Protein AF-A0AAW9BT80-F1 (afdb_monomer)

Sequence (186 aa):
YNCASRLDFIDSSDEVQAFMDIAATFGSYCMGEIHGDIGQPEILHHSLTYLAMREGDEVQSLNLPKPQVSASISPLFSLIRNAIGDLNHMNAHMGYQLDRQTRKLQESYRRDSRTGLQNRVALQERLSHIDCDEHLLTLKLLNFSHINEKYGYRVGDQLLKDLSMHFTNRLRKRLGMPAALQLYSI

Mean predicted aligned error: 17.13 Å

pLDDT: mean 74.7, std 16.19, range [45.06, 95.81]

Radius of gyration: 35.03 Å; Cα contacts (8 Å, |Δi|>4): 92; chains: 1; bounding box: 65×58×84 Å

Structure (mmCIF, N/CA/C/O backbone):
data_AF-A0AAW9BT80-F1
#
_entry.id   AF-A0AAW9BT80-F1
#
loop_
_atom_site.group_PDB
_atom_site.id
_atom_site.type_symbol
_atom_site.label_atom_id
_atom_site.label_alt_id
_atom_site.label_comp_id
_atom_site.label_asym_id
_atom_site.label_entity_id
_atom_site.label_seq_id
_atom_site.pdbx_PDB_ins_code
_atom_site.Cartn_x
_atom_site.Cartn_y
_atom_site.Cartn_z
_atom_site.occupancy
_atom_site.B_iso_or_equiv
_atom_site.auth_seq_id
_atom_site.auth_comp_id
_atom_site.auth_asym_id
_atom_site.auth_atom_id
_atom_site.pdbx_PDB_model_num
ATOM 1 N N . TYR A 1 1 ? -42.275 11.440 34.045 1.00 51.69 1 TYR A N 1
ATOM 2 C CA . TYR A 1 1 ? -41.016 11.548 33.282 1.00 51.69 1 TYR A CA 1
ATOM 3 C C . TYR A 1 1 ? -41.056 10.544 32.132 1.00 51.69 1 TYR A C 1
ATOM 5 O O . TYR A 1 1 ? -41.077 9.356 32.415 1.00 51.69 1 TYR A O 1
ATOM 13 N N . ASN A 1 2 ? -41.158 10.975 30.869 1.00 47.69 2 ASN A N 1
ATOM 14 C CA . ASN A 1 2 ? -41.262 10.072 29.709 1.00 47.69 2 ASN A CA 1
ATOM 15 C C . ASN A 1 2 ? -40.405 10.610 28.554 1.00 47.69 2 ASN A C 1
ATOM 17 O O . ASN A 1 2 ? -40.783 11.585 27.910 1.00 47.69 2 ASN A O 1
ATOM 21 N N . CYS A 1 3 ? -39.255 9.991 28.313 1.00 50.94 3 CYS A N 1
ATOM 22 C CA . CYS A 1 3 ? -38.550 10.108 27.045 1.00 50.94 3 CYS A CA 1
ATOM 23 C C . CYS A 1 3 ? -38.265 8.693 26.533 1.00 50.94 3 CYS A C 1
ATOM 25 O O . CYS A 1 3 ? -37.983 7.790 27.323 1.00 50.94 3 CYS A O 1
ATOM 27 N N . ALA A 1 4 ? -38.357 8.497 25.217 1.00 51.06 4 ALA A N 1
ATOM 28 C CA . ALA A 1 4 ? -38.198 7.186 24.587 1.00 51.06 4 ALA A CA 1
ATOM 29 C C . ALA A 1 4 ? -36.843 6.535 24.924 1.00 51.06 4 ALA A C 1
ATOM 31 O O . ALA A 1 4 ? -36.783 5.342 25.183 1.00 51.06 4 ALA A O 1
ATOM 32 N N . SER A 1 5 ? -35.782 7.337 25.048 1.00 50.56 5 SER A N 1
ATOM 33 C CA . SER A 1 5 ? -34.433 6.882 25.408 1.00 50.56 5 SER A CA 1
ATOM 34 C C . SER A 1 5 ? -34.322 6.287 26.815 1.00 50.56 5 SER A C 1
ATOM 36 O O . SER A 1 5 ? -33.380 5.554 27.089 1.00 50.56 5 SER A O 1
ATOM 38 N N . ARG A 1 6 ? -35.259 6.588 27.723 1.00 54.41 6 ARG A N 1
ATOM 39 C CA . ARG A 1 6 ? -35.268 6.014 29.076 1.00 54.41 6 ARG A CA 1
ATOM 40 C C . ARG A 1 6 ? -35.714 4.553 29.066 1.00 54.41 6 ARG A C 1
ATOM 42 O O . ARG A 1 6 ? -35.144 3.758 29.803 1.00 54.41 6 ARG A O 1
ATOM 49 N N . LEU A 1 7 ? -36.697 4.220 28.226 1.00 58.31 7 LEU A N 1
ATOM 50 C CA . LEU A 1 7 ? -37.290 2.880 28.145 1.00 58.31 7 LEU A CA 1
ATOM 51 C C . LEU A 1 7 ? -36.279 1.815 27.702 1.00 58.31 7 LEU A C 1
ATOM 53 O O . LEU A 1 7 ? -36.420 0.663 28.089 1.00 58.31 7 LEU A O 1
ATOM 57 N N . ASP A 1 8 ? -35.256 2.205 26.939 1.00 55.03 8 ASP A N 1
ATOM 58 C CA . ASP A 1 8 ? -34.251 1.273 26.417 1.00 55.03 8 ASP A CA 1
ATOM 59 C C . ASP A 1 8 ? -33.088 1.004 27.394 1.00 55.03 8 ASP A C 1
ATOM 61 O O . ASP A 1 8 ? -32.355 0.032 27.214 1.00 55.03 8 ASP A O 1
ATOM 65 N N . PHE A 1 9 ? -32.885 1.852 28.415 1.00 53.91 9 PHE A N 1
ATOM 66 C CA . PHE A 1 9 ? -31.666 1.827 29.244 1.00 53.91 9 PHE A CA 1
ATOM 67 C C . PHE A 1 9 ? -31.897 1.823 30.761 1.00 53.91 9 PHE A C 1
ATOM 69 O O . PHE A 1 9 ? -31.002 1.399 31.494 1.00 53.91 9 PHE A O 1
ATOM 76 N N . ILE A 1 10 ? -33.040 2.312 31.258 1.00 56.56 10 ILE A N 1
ATOM 77 C CA . ILE A 1 10 ? -33.307 2.445 32.697 1.00 56.56 10 ILE A CA 1
ATOM 78 C C . ILE A 1 10 ? -34.744 1.997 33.001 1.00 56.56 10 ILE A C 1
ATOM 80 O O . ILE A 1 10 ? -35.701 2.716 32.716 1.00 56.56 10 ILE A O 1
ATOM 84 N N . ASP A 1 11 ? -34.878 0.838 33.653 1.00 57.75 11 ASP A N 1
ATOM 85 C CA . ASP A 1 11 ? -36.171 0.209 33.971 1.00 57.75 11 ASP A CA 1
ATOM 86 C C . ASP A 1 11 ? -36.965 0.908 35.098 1.00 57.75 11 ASP A C 1
ATOM 88 O O . ASP A 1 11 ? -38.175 0.712 35.213 1.00 57.75 11 ASP A O 1
ATOM 92 N N . SER A 1 12 ? -36.327 1.733 35.940 1.00 60.41 12 SER A N 1
ATOM 93 C CA . SER A 1 12 ? -36.947 2.317 37.144 1.00 60.41 12 SER A CA 1
ATOM 94 C C . SER A 1 12 ? -36.739 3.831 37.283 1.00 60.41 12 SER A C 1
ATOM 96 O O . SER A 1 12 ? -35.950 4.452 36.570 1.00 60.41 12 SER A O 1
ATOM 98 N N . SER A 1 13 ? -37.480 4.474 38.195 1.00 60.78 13 SER A N 1
ATOM 99 C CA . SER A 1 13 ? -37.370 5.908 38.533 1.00 60.78 13 SER A CA 1
ATOM 100 C C . SER A 1 13 ? -36.563 6.204 39.798 1.00 60.78 13 SER A C 1
ATOM 102 O O . SER A 1 13 ? -36.688 7.289 40.363 1.00 60.78 13 SER A O 1
ATOM 104 N N . ASP A 1 14 ? -35.707 5.270 40.205 1.00 60.34 14 ASP A N 1
ATOM 105 C CA . ASP A 1 14 ? -34.999 5.304 41.493 1.00 60.34 14 ASP A CA 1
ATOM 106 C C . ASP A 1 14 ? -34.087 6.536 41.639 1.00 60.34 14 ASP A C 1
ATOM 108 O O . ASP A 1 14 ? -33.940 7.089 42.723 1.00 60.34 14 ASP A O 1
ATOM 112 N N . GLU A 1 15 ? -33.530 7.034 40.533 1.00 61.31 15 GLU A N 1
ATOM 113 C CA . GLU A 1 15 ? -32.670 8.225 40.500 1.00 61.31 15 GLU A CA 1
ATOM 114 C C . GLU A 1 15 ? -33.374 9.498 40.999 1.00 61.31 15 GLU A C 1
ATOM 116 O O . GLU A 1 15 ? -32.777 10.311 41.701 1.00 61.31 15 GLU A O 1
ATOM 121 N N . VAL A 1 16 ? -34.661 9.667 40.670 1.00 61.47 16 VAL A N 1
ATOM 122 C CA . VAL A 1 16 ? -35.449 10.844 41.075 1.00 61.47 16 VAL A CA 1
ATOM 123 C C . VAL A 1 16 ? -36.199 10.634 42.389 1.00 61.47 16 VAL A C 1
ATOM 125 O O . VAL A 1 16 ? -36.754 11.586 42.941 1.00 61.47 16 VAL A O 1
ATOM 128 N N . GLN A 1 17 ? -36.184 9.407 42.917 1.00 62.44 17 GLN A N 1
ATOM 129 C CA . GLN A 1 17 ? -36.877 9.032 44.147 1.00 62.44 17 GLN A CA 1
ATOM 130 C C . GLN A 1 17 ? -36.372 9.836 45.351 1.00 62.44 17 GLN A C 1
ATOM 132 O O . GLN A 1 17 ? -37.177 10.292 46.155 1.00 62.44 17 GLN A O 1
ATOM 137 N N . ALA A 1 18 ? -35.066 10.122 45.411 1.00 60.31 18 ALA A N 1
ATOM 138 C CA . ALA A 1 18 ? -34.474 10.963 46.455 1.00 60.31 18 ALA A CA 1
ATOM 139 C C . ALA A 1 18 ? -35.039 12.397 46.486 1.00 60.31 18 ALA A C 1
ATOM 141 O O . ALA A 1 18 ? -34.991 13.058 47.522 1.00 60.31 18 ALA A O 1
ATOM 142 N N . PHE A 1 19 ? -35.576 12.886 45.364 1.00 60.62 19 PHE A N 1
ATOM 143 C CA . PHE A 1 19 ? -36.148 14.227 45.264 1.00 60.62 19 PHE A CA 1
ATOM 144 C C . PHE A 1 19 ? -37.672 14.248 45.442 1.00 60.62 19 PHE A C 1
ATOM 146 O O . PHE A 1 19 ? -38.212 15.304 45.767 1.00 60.62 19 PHE A O 1
ATOM 153 N N . MET A 1 20 ? -38.363 13.109 45.270 1.00 64.00 20 MET A N 1
ATOM 154 C CA . MET A 1 20 ? -39.813 13.006 45.515 1.00 64.00 20 MET A CA 1
ATOM 155 C C . MET A 1 20 ? -40.177 13.342 46.966 1.00 64.00 20 MET A C 1
ATOM 157 O O . MET A 1 20 ? -41.222 13.939 47.209 1.00 64.00 20 MET A O 1
ATOM 161 N N . ASP A 1 21 ? -39.290 13.019 47.911 1.00 61.03 21 ASP A N 1
ATOM 162 C CA . ASP A 1 21 ? -39.474 13.321 49.335 1.00 61.03 21 ASP A CA 1
ATOM 163 C C . ASP A 1 21 ? -39.269 14.812 49.671 1.00 61.03 21 ASP A C 1
ATOM 165 O O . ASP A 1 21 ? -39.621 15.256 50.763 1.00 61.03 21 ASP A O 1
ATOM 169 N N . ILE A 1 22 ? -38.687 15.595 48.752 1.00 64.62 22 ILE A N 1
ATOM 170 C CA . ILE A 1 22 ? -38.353 17.013 48.961 1.00 64.62 22 ILE A CA 1
ATOM 171 C C . ILE A 1 22 ? -39.459 17.922 48.407 1.00 64.62 22 ILE A C 1
ATOM 173 O O . ILE A 1 22 ? -39.848 18.890 49.060 1.00 64.62 22 ILE A O 1
ATOM 177 N N . ALA A 1 23 ? -39.966 17.631 47.207 1.00 63.38 23 ALA A N 1
ATOM 178 C CA . ALA A 1 23 ? -41.045 18.381 46.564 1.00 63.38 23 ALA A CA 1
ATOM 179 C C . ALA A 1 23 ? -41.693 17.550 45.445 1.00 63.38 23 ALA A C 1
ATOM 181 O O . ALA A 1 23 ? -41.123 16.564 44.984 1.00 63.38 23 ALA A O 1
ATOM 182 N N . ALA A 1 24 ? -42.864 17.974 44.957 1.00 60.88 24 ALA A N 1
ATOM 183 C CA . ALA A 1 24 ? -43.455 17.390 43.755 1.00 60.88 24 ALA A CA 1
ATOM 184 C C . ALA A 1 24 ? -42.522 17.633 42.556 1.00 60.88 24 ALA A C 1
ATOM 186 O O . ALA A 1 24 ? -42.432 18.745 42.034 1.00 60.88 24 ALA A O 1
ATOM 187 N N . THR A 1 25 ? -41.787 16.598 42.156 1.00 59.47 25 THR A N 1
ATOM 188 C CA . THR A 1 25 ? -40.790 16.678 41.094 1.00 59.47 25 THR A CA 1
ATOM 189 C C . THR A 1 25 ? -41.423 16.379 39.741 1.00 59.47 25 THR A C 1
ATOM 191 O O . THR A 1 25 ? -42.021 15.326 39.510 1.00 59.47 25 THR A O 1
ATOM 194 N N . PHE A 1 26 ? -41.277 17.331 38.820 1.00 58.22 26 PHE A N 1
ATOM 195 C CA . PHE A 1 26 ? -41.630 17.180 37.413 1.00 58.22 26 PHE A CA 1
ATOM 196 C C . PHE A 1 26 ? -40.424 17.557 36.555 1.00 58.22 26 PHE A C 1
ATOM 198 O O . PHE A 1 26 ? -39.668 18.463 36.892 1.00 58.22 26 PHE A O 1
ATOM 205 N N . GLY A 1 27 ? -40.213 16.854 35.446 1.00 55.16 27 GLY A N 1
ATOM 206 C CA . GLY A 1 27 ? -39.113 17.153 34.536 1.00 55.16 27 GLY A CA 1
ATOM 207 C C . GLY A 1 27 ? -39.032 16.201 33.348 1.00 55.16 27 GLY A C 1
ATOM 208 O O . GLY A 1 27 ? -39.817 15.255 33.208 1.00 55.16 27 GLY A O 1
ATOM 209 N N . SER A 1 28 ? -38.066 16.472 32.479 1.00 50.69 28 SER A N 1
ATOM 210 C CA . SER A 1 28 ? -37.737 15.671 31.302 1.00 50.69 28 SER A CA 1
ATOM 211 C C . SER A 1 28 ? -36.300 15.175 31.407 1.00 50.69 28 SER A C 1
ATOM 213 O O . SER A 1 28 ? -35.410 15.946 31.749 1.00 50.69 28 SER A O 1
ATOM 215 N N . TYR A 1 29 ? -36.070 13.897 31.102 1.00 54.59 29 TYR A N 1
ATOM 216 C CA . TYR A 1 29 ? -34.720 13.360 30.956 1.00 54.59 29 TYR A CA 1
ATOM 217 C C . TYR A 1 29 ? -34.249 13.604 29.523 1.00 54.59 29 TYR A C 1
ATOM 219 O O . TYR A 1 29 ? -34.877 13.116 28.579 1.00 54.59 29 TYR A O 1
ATOM 227 N N . CYS A 1 30 ? -33.161 14.351 29.372 1.00 50.06 30 CYS A N 1
ATOM 228 C CA . CYS A 1 30 ? -32.497 14.575 28.094 1.00 50.06 30 CYS A CA 1
ATOM 229 C C . CYS A 1 30 ? -31.187 13.783 28.106 1.00 50.06 30 CYS A C 1
ATOM 231 O O . CYS A 1 30 ? -30.339 14.005 28.965 1.00 50.06 30 CYS A O 1
ATOM 233 N N . MET A 1 31 ? -31.051 12.825 27.191 1.00 48.44 31 MET A N 1
ATOM 234 C CA . MET A 1 31 ? -29.860 11.985 27.097 1.00 48.44 31 MET A CA 1
ATOM 235 C C . MET A 1 31 ? -28.701 12.777 26.476 1.00 48.44 31 MET A C 1
ATOM 237 O O . MET A 1 31 ? -28.764 13.120 25.297 1.00 48.44 31 MET A O 1
ATOM 241 N N . GLY A 1 32 ? -27.644 12.991 27.264 1.00 52.66 32 GLY A N 1
ATOM 242 C CA . GLY A 1 32 ? -26.328 13.455 26.815 1.00 52.66 32 GLY A CA 1
ATOM 243 C C . GLY A 1 32 ? -26.109 14.970 26.846 1.00 52.66 32 GLY A C 1
ATOM 244 O O . GLY A 1 32 ? -26.995 15.759 26.523 1.00 52.66 32 GLY A O 1
ATOM 245 N N . GLU A 1 33 ? -24.884 15.372 27.186 1.00 49.97 33 GLU A N 1
ATOM 246 C CA . GLU A 1 33 ? -24.349 16.677 26.793 1.00 49.97 33 GLU A CA 1
ATOM 247 C C . GLU A 1 33 ? -23.814 16.561 25.361 1.00 49.97 33 GLU A C 1
ATOM 249 O O . GLU A 1 33 ? -22.964 15.718 25.068 1.00 49.97 33 GLU A O 1
ATOM 254 N N . ILE A 1 34 ? -24.329 17.397 24.455 1.00 54.78 34 ILE A N 1
ATOM 255 C CA . ILE A 1 34 ? -23.787 17.532 23.101 1.00 54.78 34 ILE A CA 1
ATOM 256 C C . ILE A 1 34 ? -22.650 18.546 23.180 1.00 54.78 34 ILE A C 1
ATOM 258 O O . ILE A 1 34 ? -22.893 19.749 23.312 1.00 54.78 34 ILE A O 1
ATOM 262 N N . HIS A 1 35 ? -21.410 18.071 23.097 1.00 49.25 35 HIS A N 1
ATOM 263 C CA . HIS A 1 35 ? -20.258 18.945 22.935 1.00 49.25 35 HIS A CA 1
ATOM 264 C C . HIS A 1 35 ? -20.083 19.256 21.450 1.00 49.25 35 HIS A C 1
ATOM 266 O O . HIS A 1 35 ? -19.740 18.387 20.647 1.00 49.25 35 HIS A O 1
ATOM 272 N N . GLY A 1 36 ? -20.381 20.496 21.068 1.00 45.12 36 GLY A N 1
ATOM 273 C CA . GLY A 1 36 ? -20.126 20.981 19.719 1.00 45.12 36 GLY A CA 1
ATOM 274 C C . GLY A 1 36 ? -18.705 21.514 19.604 1.00 45.12 36 GLY A C 1
ATOM 275 O O . GLY A 1 36 ? -18.487 22.683 19.913 1.00 45.12 36 GLY A O 1
ATOM 276 N N . ASP A 1 37 ? -17.770 20.693 19.127 1.00 45.06 37 ASP A N 1
ATOM 277 C CA . ASP A 1 37 ? -16.533 21.197 18.522 1.00 45.06 37 ASP A CA 1
ATOM 278 C C . ASP A 1 37 ? -16.691 21.257 16.990 1.00 45.06 37 ASP A C 1
ATOM 280 O O . ASP A 1 37 ? -17.547 20.585 16.398 1.00 45.06 37 ASP A O 1
ATOM 284 N N . ILE A 1 38 ? -15.907 22.112 16.334 1.00 50.72 38 ILE A N 1
ATOM 285 C CA . ILE A 1 38 ? -15.991 22.407 14.898 1.00 50.72 38 ILE A CA 1
ATOM 286 C C . ILE A 1 38 ? -15.616 21.150 14.091 1.00 50.72 38 ILE A C 1
ATOM 288 O O . ILE A 1 38 ? -14.470 20.962 13.691 1.00 50.72 38 ILE A O 1
ATOM 292 N N . GLY A 1 39 ? -16.599 20.288 13.814 1.00 59.81 39 GLY A N 1
ATOM 293 C CA . GLY A 1 39 ? -16.485 19.196 12.839 1.00 59.81 39 GLY A CA 1
ATOM 294 C C . GLY A 1 39 ? -17.261 17.918 13.163 1.00 59.81 39 GLY A C 1
ATOM 295 O O . GLY A 1 39 ? -17.632 17.203 12.228 1.00 59.81 39 GLY A O 1
ATOM 296 N N . GLN A 1 40 ? -17.548 17.634 14.437 1.00 49.88 40 GLN A N 1
ATOM 297 C CA . GLN A 1 40 ? -18.360 16.488 14.877 1.00 49.88 40 GLN A CA 1
ATOM 298 C C . GLN A 1 40 ? -18.967 16.795 16.260 1.00 49.88 40 GLN A C 1
ATOM 300 O O . GLN A 1 40 ? -18.210 17.091 17.181 1.00 49.88 40 GLN A O 1
ATOM 305 N N . PRO A 1 41 ? -20.296 16.721 16.449 1.00 48.78 41 PRO A N 1
ATOM 306 C CA . PRO A 1 41 ? -20.867 16.726 17.790 1.00 48.78 41 PRO A CA 1
ATOM 307 C C . PRO A 1 41 ? -20.514 15.412 18.501 1.00 48.78 41 PRO A C 1
ATOM 309 O O . PRO A 1 41 ? -20.882 14.337 18.023 1.00 48.78 41 PRO A O 1
ATOM 312 N N . GLU A 1 42 ? -19.822 15.494 19.636 1.00 51.81 42 GLU A N 1
ATOM 313 C CA . GLU A 1 42 ? -19.560 14.339 20.501 1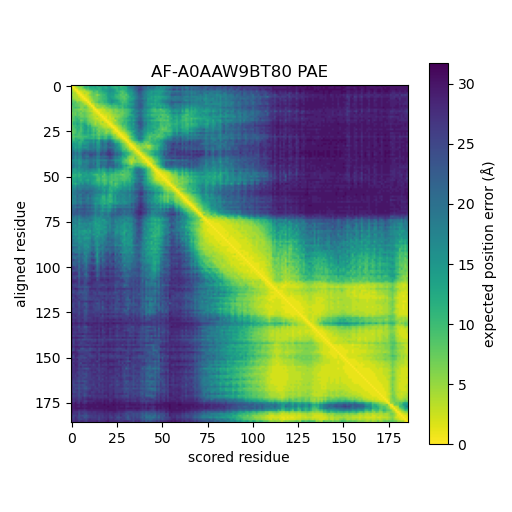.00 51.81 42 GLU A CA 1
ATOM 314 C C . GLU A 1 42 ? -20.575 14.287 21.645 1.00 51.81 42 GLU A C 1
ATOM 316 O O . GLU A 1 42 ? -20.918 15.305 22.254 1.00 51.81 42 GLU A O 1
ATOM 321 N N . ILE A 1 43 ? -21.069 13.081 21.932 1.00 53.59 43 ILE A N 1
ATOM 322 C CA . ILE A 1 43 ? -21.941 12.829 23.078 1.00 53.59 43 ILE A CA 1
ATOM 323 C C . ILE A 1 43 ? -21.046 12.570 24.289 1.00 53.59 43 ILE A C 1
ATOM 325 O O . ILE A 1 43 ? -20.384 11.534 24.377 1.00 53.59 43 ILE A O 1
ATOM 329 N N . LEU A 1 44 ? -21.039 13.499 25.244 1.00 52.66 44 LEU A N 1
ATOM 330 C CA . LEU A 1 44 ? -20.341 13.319 26.513 1.00 52.66 44 LEU A CA 1
ATOM 331 C C . LEU A 1 44 ? -21.268 12.579 27.485 1.00 52.66 44 LEU A C 1
ATOM 333 O O . LEU A 1 44 ? -22.228 13.128 28.018 1.00 52.66 44 LEU A O 1
ATOM 337 N N . HIS A 1 45 ? -20.985 11.294 27.705 1.00 52.62 45 HIS A N 1
ATOM 338 C CA . HIS A 1 45 ? -21.816 10.392 28.514 1.00 52.62 45 HIS A CA 1
ATOM 339 C C . HIS A 1 45 ? -21.600 10.505 30.039 1.00 52.62 45 HIS A C 1
ATOM 341 O O . HIS A 1 45 ? -22.047 9.630 30.776 1.00 52.62 45 HIS A O 1
ATOM 347 N N . HIS A 1 46 ? -20.845 11.498 30.522 1.00 49.28 46 HIS A N 1
ATOM 348 C CA . HIS A 1 46 ? -20.262 11.457 31.876 1.00 49.28 46 HIS A CA 1
ATOM 349 C C . HIS A 1 46 ? -20.741 12.559 32.832 1.00 49.28 46 HIS A C 1
ATOM 351 O O . HIS A 1 46 ? -20.357 12.543 34.001 1.00 49.28 46 HIS A O 1
ATOM 357 N N . SER A 1 47 ? -21.586 13.489 32.389 1.00 46.78 47 SER A N 1
ATOM 358 C CA . SER A 1 47 ? -22.133 14.547 33.241 1.00 46.78 47 SER A CA 1
ATOM 359 C C . SER A 1 47 ? -23.639 14.368 33.410 1.00 46.78 47 SER A C 1
ATOM 361 O O . SER A 1 47 ? -24.430 14.390 32.470 1.00 46.78 47 SER A O 1
ATOM 363 N N . LEU A 1 48 ? -24.038 14.168 34.660 1.00 53.41 48 LEU A N 1
ATOM 364 C CA . LEU A 1 48 ? -25.422 14.274 35.080 1.00 53.41 48 LEU A CA 1
ATOM 365 C C . LEU A 1 48 ? -25.591 15.651 35.716 1.00 53.41 48 LEU A C 1
ATOM 367 O O . LEU A 1 48 ? -25.226 15.865 36.873 1.00 53.41 48 LEU A O 1
ATOM 371 N N . THR A 1 49 ? -26.088 16.600 34.930 1.00 50.31 49 THR A N 1
ATOM 372 C CA . THR A 1 49 ? -26.258 17.987 35.367 1.00 50.31 49 THR A CA 1
ATOM 373 C C . THR A 1 49 ? -27.682 18.187 35.881 1.00 50.31 49 THR A C 1
ATOM 375 O O . THR A 1 49 ? -28.641 18.187 35.112 1.00 50.31 49 THR A O 1
ATOM 378 N N . TYR A 1 50 ? -27.829 18.360 37.196 1.00 56.38 50 TYR A N 1
ATOM 379 C CA . TYR A 1 50 ? -29.110 18.681 37.826 1.00 56.38 50 TYR A CA 1
ATOM 380 C C . TYR A 1 50 ? -29.293 20.195 37.942 1.00 56.38 50 TYR A C 1
ATOM 382 O O . TYR A 1 50 ? -28.452 20.884 38.518 1.00 56.38 50 TYR A O 1
ATOM 390 N N . LEU A 1 51 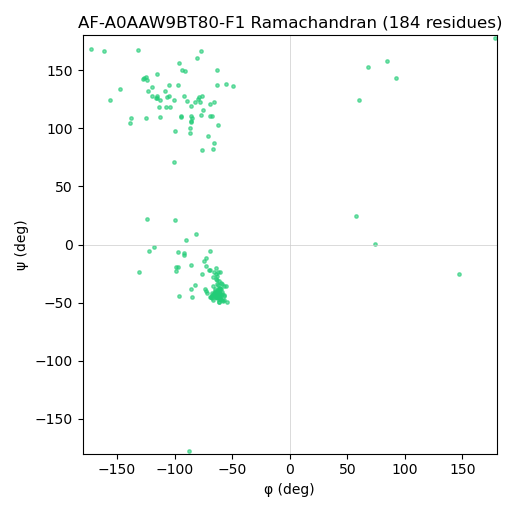? -30.427 20.705 37.459 1.00 51.22 51 LEU A N 1
ATOM 391 C CA . LEU A 1 51 ? -30.864 22.080 37.688 1.00 51.22 51 LEU A CA 1
ATOM 392 C C . LEU A 1 51 ? -32.121 22.058 38.565 1.00 51.22 51 LEU A C 1
ATOM 394 O O . LEU A 1 51 ? -33.185 21.635 38.118 1.00 51.22 51 LEU A O 1
ATOM 398 N N . ALA A 1 52 ? -31.995 22.504 39.816 1.00 62.12 52 ALA A N 1
ATOM 399 C CA . ALA A 1 52 ? -33.117 22.646 40.739 1.00 62.12 52 ALA A CA 1
ATOM 400 C C . ALA A 1 52 ? -33.496 24.126 40.854 1.00 62.12 52 ALA A C 1
ATOM 402 O O . ALA A 1 52 ? -32.689 24.949 41.282 1.00 62.12 52 ALA A O 1
ATOM 403 N N . MET A 1 53 ? -34.725 24.460 40.470 1.00 58.84 53 MET A N 1
ATOM 404 C CA . MET A 1 53 ? -35.268 25.815 40.560 1.00 58.84 53 MET A CA 1
ATOM 405 C C . MET A 1 53 ? -36.555 25.785 41.376 1.00 58.84 53 MET A C 1
ATOM 407 O O . MET A 1 53 ? -37.343 24.846 41.270 1.00 58.84 53 MET A O 1
ATOM 411 N N . ARG A 1 54 ? -36.760 26.812 42.202 1.00 66.69 54 ARG A N 1
ATOM 412 C CA . ARG A 1 54 ? -37.969 26.984 43.008 1.00 66.69 54 ARG A CA 1
ATOM 413 C C . ARG A 1 54 ? -38.646 28.290 42.623 1.00 66.69 54 ARG A C 1
ATOM 415 O O . ARG A 1 54 ? -38.021 29.341 42.670 1.00 66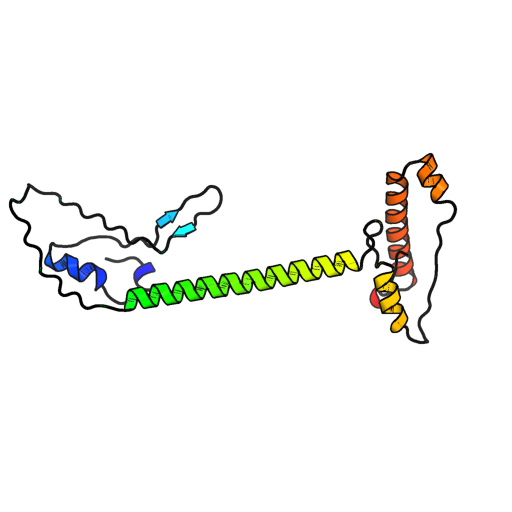.69 54 ARG A O 1
ATOM 422 N N . GLU A 1 55 ? -39.932 28.215 42.315 1.00 65.38 55 GLU A N 1
ATOM 423 C CA . GLU A 1 55 ? -40.779 29.375 42.027 1.00 65.38 55 GLU A CA 1
ATOM 424 C C . GLU A 1 55 ? -41.623 29.727 43.269 1.00 65.38 55 GLU A C 1
ATOM 426 O O . GLU A 1 55 ? -42.820 29.457 43.317 1.00 65.38 55 GLU A O 1
ATOM 431 N N . GLY A 1 56 ? -41.001 30.263 44.328 1.00 70.88 56 GLY A N 1
ATOM 432 C CA . GLY A 1 56 ? -41.718 30.673 45.547 1.00 70.88 56 GLY A CA 1
ATOM 433 C C . GLY A 1 56 ? -40.860 31.433 46.567 1.00 70.88 56 GLY A C 1
ATOM 434 O O . GLY A 1 56 ? -39.637 31.452 46.451 1.00 70.88 56 GLY A O 1
ATOM 435 N N . ASP A 1 57 ? -41.506 32.030 47.575 1.00 74.94 57 ASP A N 1
ATOM 436 C CA . ASP A 1 57 ? -40.879 32.924 48.569 1.00 74.94 57 ASP A CA 1
ATOM 437 C C . ASP A 1 57 ? -39.811 32.238 49.438 1.00 74.94 57 ASP A C 1
ATOM 439 O O . ASP A 1 57 ? -39.902 31.041 49.718 1.00 74.94 57 ASP A O 1
ATOM 443 N N . GLU A 1 58 ? -38.804 32.982 49.906 1.00 71.44 58 GLU A N 1
ATOM 444 C CA . GLU A 1 58 ? -37.730 32.479 50.779 1.00 71.44 58 GLU A CA 1
ATOM 445 C C . GLU A 1 58 ? -38.258 31.678 51.984 1.00 71.44 58 GLU A C 1
ATOM 447 O O . GLU A 1 58 ? -39.211 32.069 52.655 1.00 71.44 58 GLU A O 1
ATOM 452 N N . VAL A 1 59 ? -37.622 30.539 52.277 1.00 70.06 59 VAL A N 1
ATOM 453 C CA . VAL A 1 59 ? -37.954 29.701 53.441 1.00 70.06 59 VAL A CA 1
ATOM 454 C C . VAL A 1 59 ? -36.830 29.829 54.463 1.00 70.06 59 VAL A C 1
ATOM 456 O O . VAL A 1 59 ? -35.661 29.698 54.116 1.00 70.06 59 VAL A O 1
ATOM 459 N N . GLN A 1 60 ? -37.186 30.062 55.730 1.00 64.56 60 GLN A N 1
ATOM 460 C CA . GLN A 1 60 ? -36.226 30.309 56.816 1.00 64.56 60 GLN A CA 1
ATOM 461 C C . GLN A 1 60 ? -35.392 29.083 57.223 1.00 64.56 60 GLN A C 1
ATOM 463 O O . GLN A 1 60 ? -34.327 29.249 57.814 1.00 64.56 60 GLN A O 1
ATOM 468 N N . SER A 1 61 ? -35.842 27.857 56.937 1.00 63.41 61 SER A N 1
ATOM 469 C CA . SER A 1 61 ? -35.082 26.641 57.241 1.00 63.41 61 SER A CA 1
ATOM 470 C C . SER A 1 61 ? -35.320 25.526 56.224 1.00 63.41 61 SER A C 1
ATOM 472 O O . SER A 1 61 ? -36.448 25.221 55.839 1.00 63.41 61 SER A O 1
ATOM 474 N N . LEU A 1 62 ? -34.223 24.902 55.788 1.00 62.94 62 LEU A N 1
ATOM 475 C CA . LEU A 1 62 ? -34.240 23.758 54.884 1.00 62.94 62 LEU A CA 1
ATOM 476 C C . LEU A 1 62 ? -34.190 22.468 55.716 1.00 62.94 62 LEU A C 1
ATOM 478 O O . LEU A 1 62 ? -33.164 22.157 56.320 1.00 62.94 62 LEU A O 1
ATOM 482 N N . ASN A 1 63 ? -35.284 21.707 55.754 1.00 63.25 63 ASN A N 1
ATOM 483 C CA . ASN A 1 63 ? -35.284 20.377 56.363 1.00 63.25 63 ASN A CA 1
ATOM 484 C C . ASN A 1 63 ? -34.834 19.351 55.320 1.00 63.25 63 ASN A C 1
ATOM 486 O O . ASN A 1 63 ? -35.610 18.948 54.460 1.00 63.25 63 ASN A O 1
ATOM 490 N N . LEU A 1 64 ? -33.567 18.947 55.389 1.00 60.03 64 LEU A N 1
ATOM 491 C CA . LEU A 1 64 ? -33.017 17.896 54.536 1.00 60.03 64 LEU A CA 1
ATOM 492 C C . LEU A 1 64 ? -33.415 16.518 55.092 1.00 60.03 64 LEU A C 1
ATOM 494 O O . LEU A 1 64 ? -33.104 16.229 56.254 1.00 60.03 64 LEU A O 1
ATOM 498 N N . PRO A 1 65 ? -34.053 15.644 54.291 1.00 61.44 65 PRO A N 1
ATOM 499 C CA . PRO A 1 65 ? -34.185 14.237 54.641 1.00 61.44 65 PRO A CA 1
ATOM 500 C C . PRO A 1 65 ? -32.794 13.645 54.895 1.00 61.44 65 PRO A C 1
ATOM 502 O O . PRO A 1 65 ? -31.842 13.935 54.167 1.00 61.44 65 PRO A O 1
ATOM 505 N N . LYS A 1 66 ? -32.646 12.810 55.930 1.00 58.47 66 LYS A N 1
ATOM 506 C CA . LYS A 1 66 ? -31.391 12.074 56.129 1.00 58.47 66 LYS A CA 1
ATOM 507 C C . LYS A 1 66 ? -31.231 11.100 54.960 1.00 58.47 66 LYS A C 1
ATOM 509 O O . LYS A 1 66 ? -32.124 10.273 54.771 1.00 58.47 66 LYS A O 1
ATOM 514 N N . PRO A 1 67 ? -30.130 11.161 54.197 1.00 54.31 67 PRO A N 1
ATOM 515 C CA . PRO A 1 67 ? -29.991 10.342 53.009 1.00 54.31 67 PRO A CA 1
ATOM 516 C C . PRO A 1 67 ? -29.875 8.875 53.428 1.00 54.31 67 PRO A C 1
ATOM 518 O O . PRO A 1 67 ? -28.877 8.458 54.017 1.00 54.31 67 PRO A O 1
ATOM 521 N N . GLN A 1 68 ? -30.899 8.076 53.129 1.00 54.09 68 GLN A N 1
ATOM 522 C CA . GLN A 1 68 ? -30.762 6.624 53.082 1.00 54.09 68 GLN A CA 1
ATOM 523 C C . GLN A 1 68 ? -30.037 6.288 51.781 1.00 54.09 68 GLN A C 1
ATOM 525 O O . GLN A 1 68 ? -30.645 5.975 50.762 1.00 54.09 68 GLN A O 1
ATOM 530 N N . VAL A 1 69 ? -28.710 6.418 51.796 1.00 52.94 69 VAL A N 1
ATOM 531 C CA . VAL A 1 69 ? -27.884 6.005 50.663 1.00 52.94 69 VAL A CA 1
ATOM 532 C C . VAL A 1 69 ? -27.902 4.481 50.624 1.00 52.94 69 VAL A C 1
ATOM 534 O O . VAL A 1 69 ? -27.108 3.821 51.293 1.00 52.94 69 VAL A O 1
ATOM 537 N N . SER A 1 70 ? -28.816 3.899 49.848 1.00 54.78 70 SER A N 1
ATOM 538 C CA . SER A 1 70 ? -28.578 2.551 49.346 1.00 54.78 70 SER A CA 1
ATOM 539 C C . SER A 1 70 ? -27.436 2.687 48.342 1.00 54.78 70 SER A C 1
ATOM 541 O O . SER A 1 70 ? -27.558 3.377 47.331 1.00 54.78 70 SER A O 1
ATOM 543 N N . ALA A 1 71 ? -26.262 2.158 48.683 1.00 55.22 71 ALA A N 1
ATOM 544 C CA . ALA A 1 71 ? -25.104 2.178 47.802 1.00 55.22 71 ALA A CA 1
ATOM 545 C C . ALA A 1 71 ? -25.403 1.284 46.590 1.00 55.22 71 ALA A C 1
ATOM 547 O O . ALA A 1 71 ? -25.060 0.101 46.572 1.00 55.22 71 ALA A O 1
ATOM 548 N N . SER A 1 72 ? -26.111 1.816 45.595 1.00 59.66 72 SER A N 1
ATOM 549 C CA . SER A 1 72 ? -26.388 1.081 44.374 1.00 59.66 72 SER A CA 1
ATOM 550 C C . SER A 1 72 ? -25.113 1.101 43.532 1.00 59.66 72 SER A C 1
ATOM 552 O O . SER A 1 72 ? -24.638 2.117 43.045 1.00 59.66 72 SER A O 1
ATOM 554 N N . ILE A 1 73 ? -24.504 -0.068 43.407 1.00 60.72 73 ILE A N 1
ATOM 555 C CA . ILE A 1 73 ? -23.291 -0.329 42.617 1.00 60.72 73 ILE A CA 1
ATOM 556 C C . ILE A 1 73 ? -23.548 -0.221 41.096 1.00 60.72 73 ILE A C 1
ATOM 558 O O . ILE A 1 73 ? -22.619 -0.280 40.294 1.00 60.72 73 ILE A O 1
ATOM 562 N N . SER A 1 74 ? -24.807 -0.036 40.688 1.00 65.56 74 SER A N 1
ATOM 563 C CA . SER A 1 74 ? -25.275 -0.027 39.294 1.00 65.56 74 SER A CA 1
ATOM 564 C C . SER A 1 74 ? -24.647 1.065 38.401 1.00 65.56 74 SER A C 1
ATOM 566 O O . SER A 1 74 ? -24.219 0.742 37.286 1.00 65.56 74 SER A O 1
ATOM 568 N N . PRO A 1 75 ? -24.482 2.327 38.855 1.00 65.88 75 PRO A N 1
ATOM 569 C CA . PRO A 1 75 ? -23.824 3.362 38.055 1.00 65.88 75 PRO A CA 1
ATOM 570 C C . PRO A 1 75 ? -22.349 3.041 37.791 1.00 65.88 75 PRO A C 1
ATOM 572 O O . PRO A 1 75 ? -21.867 3.216 36.674 1.00 65.88 75 PRO A O 1
ATOM 575 N N . LEU A 1 76 ? -21.644 2.483 38.784 1.00 70.69 76 LEU A N 1
ATOM 576 C CA . LEU A 1 76 ? -20.252 2.052 38.625 1.00 70.69 76 LEU A CA 1
ATOM 577 C C . LEU A 1 76 ? -20.135 0.917 37.602 1.00 70.69 76 LEU A C 1
ATOM 579 O O . LEU A 1 76 ? -19.263 0.966 36.740 1.00 70.69 76 LEU A O 1
ATOM 583 N N . PHE A 1 77 ? -21.034 -0.071 37.634 1.00 72.00 77 PHE A N 1
ATOM 584 C CA . PHE A 1 77 ? -21.051 -1.138 36.627 1.00 72.00 77 PHE A CA 1
ATOM 585 C C . PHE A 1 77 ? -21.343 -0.629 35.214 1.00 72.00 77 PHE A C 1
ATOM 587 O O . PHE A 1 77 ? -20.790 -1.164 34.252 1.00 72.00 77 PHE A O 1
ATOM 594 N N . SER A 1 78 ? -22.177 0.401 35.082 1.00 71.44 78 SER A N 1
ATOM 595 C CA . SER A 1 78 ? -22.472 1.026 33.789 1.00 71.44 78 SER A CA 1
ATOM 596 C C . SER A 1 78 ? -21.254 1.770 33.238 1.00 71.44 78 SER A C 1
ATOM 598 O O . SER A 1 78 ? -20.883 1.561 32.084 1.00 71.44 78 SER A O 1
ATOM 600 N N . LEU A 1 79 ? -20.563 2.546 34.083 1.00 75.50 79 LEU A N 1
ATOM 601 C CA . LEU A 1 79 ? -19.303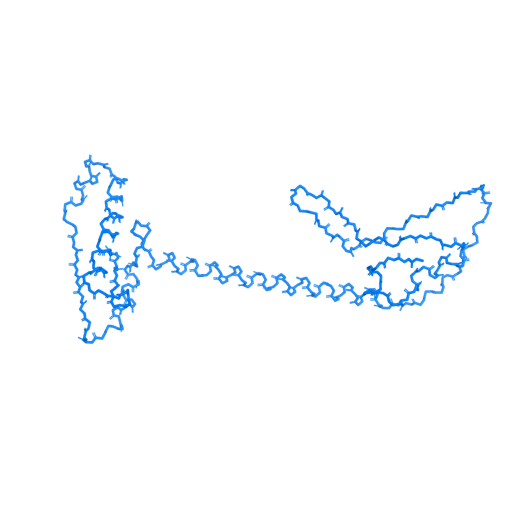 3.205 33.720 1.00 75.50 79 LEU A CA 1
ATOM 602 C C . LEU A 1 79 ? -18.225 2.189 33.325 1.00 75.50 79 LEU A C 1
ATOM 604 O O . LEU A 1 79 ? -17.576 2.353 32.296 1.00 75.50 79 LEU A O 1
ATOM 608 N N . ILE A 1 80 ? -18.076 1.106 34.095 1.00 79.06 80 ILE A N 1
ATOM 609 C CA . ILE A 1 80 ? -17.130 0.025 33.787 1.00 79.06 80 ILE A CA 1
ATOM 610 C C . ILE A 1 80 ? -17.464 -0.611 32.434 1.00 79.06 80 ILE A C 1
ATOM 612 O O . ILE A 1 80 ? -16.573 -0.809 31.612 1.00 79.06 80 ILE A O 1
ATOM 616 N N . ARG A 1 81 ? -18.741 -0.916 32.176 1.00 73.19 81 ARG A N 1
ATOM 617 C CA . ARG A 1 81 ? -19.172 -1.535 30.917 1.00 73.19 81 ARG A CA 1
ATOM 618 C C . ARG A 1 81 ? -18.877 -0.640 29.715 1.00 73.19 81 ARG A C 1
ATOM 620 O O . ARG A 1 81 ? -18.361 -1.141 28.718 1.00 73.19 81 ARG A O 1
ATOM 627 N N .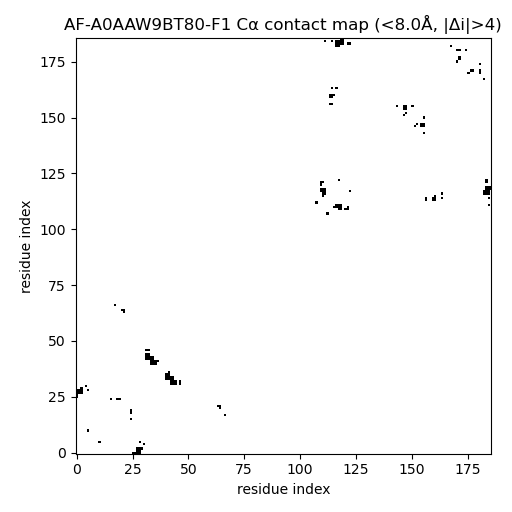 ASN A 1 82 ? -19.163 0.655 29.824 1.00 73.88 82 ASN A N 1
ATOM 628 C CA . ASN A 1 82 ? -18.909 1.612 28.750 1.00 73.88 82 ASN A CA 1
ATOM 629 C C . ASN A 1 82 ? -17.405 1.792 28.514 1.00 73.88 82 ASN A C 1
ATOM 631 O O . ASN A 1 82 ? -16.955 1.631 27.386 1.00 73.88 82 ASN A O 1
ATOM 635 N N . ALA A 1 83 ? -16.610 1.965 29.576 1.00 78.44 83 ALA A N 1
ATOM 636 C CA . ALA A 1 83 ? -15.155 2.077 29.466 1.00 78.44 83 ALA A CA 1
ATOM 637 C C . ALA A 1 83 ? -14.510 0.829 28.832 1.00 78.44 83 ALA A C 1
ATOM 639 O O . ALA A 1 83 ? -13.589 0.937 28.022 1.00 78.44 83 ALA A O 1
ATOM 640 N N . ILE A 1 84 ? -15.007 -0.371 29.158 1.00 82.00 84 ILE A N 1
ATOM 641 C CA . ILE A 1 84 ? -14.570 -1.617 28.510 1.00 82.00 84 ILE A CA 1
ATOM 642 C C . ILE A 1 84 ? -14.960 -1.625 27.024 1.00 82.00 84 ILE A C 1
ATOM 644 O O . ILE A 1 84 ? -14.160 -2.043 26.184 1.00 82.00 84 ILE A O 1
ATOM 648 N N . GLY A 1 85 ? -16.169 -1.168 26.689 1.00 84.31 85 GLY A N 1
ATOM 649 C CA . GLY A 1 85 ? -16.624 -1.017 25.305 1.00 84.31 85 GLY A CA 1
ATOM 650 C C . GLY A 1 85 ? -15.713 -0.094 24.494 1.00 84.31 85 GLY A C 1
ATOM 651 O O . GLY A 1 85 ? -15.240 -0.485 23.424 1.00 84.31 85 GLY A O 1
ATOM 652 N N . ASP A 1 86 ? -15.390 1.071 25.049 1.00 81.50 86 ASP A N 1
ATOM 653 C CA . ASP A 1 86 ? -14.522 2.068 24.420 1.00 81.50 86 ASP A CA 1
ATOM 654 C C . ASP A 1 86 ? -13.107 1.520 24.191 1.00 81.50 86 ASP A C 1
ATOM 656 O O . ASP A 1 86 ? -12.546 1.658 23.101 1.00 81.50 86 ASP A O 1
ATOM 660 N N . LEU A 1 87 ? -12.543 0.814 25.179 1.00 84.06 87 LEU A N 1
ATOM 661 C CA . LEU A 1 87 ? -11.244 0.147 25.046 1.00 84.06 87 LEU A CA 1
ATOM 662 C C . LEU A 1 87 ? -11.245 -0.918 23.949 1.00 84.06 87 LEU A C 1
ATOM 664 O O . LEU A 1 87 ? -10.304 -0.989 23.157 1.00 84.06 87 LEU A O 1
ATOM 668 N N . ASN A 1 88 ? -12.297 -1.733 23.867 1.00 87.56 88 ASN A N 1
ATOM 669 C CA . ASN A 1 88 ? -12.417 -2.744 22.819 1.00 87.56 88 ASN A CA 1
ATOM 670 C C . ASN A 1 88 ? -12.502 -2.104 21.430 1.00 87.56 88 ASN A C 1
ATOM 672 O O . ASN A 1 88 ? -11.842 -2.571 20.497 1.00 87.56 88 ASN A O 1
ATOM 676 N N . HIS A 1 89 ? -13.261 -1.014 21.296 1.00 85.56 89 HIS A N 1
ATOM 677 C CA . HIS A 1 89 ? -13.370 -0.280 20.041 1.00 85.56 89 HIS A CA 1
ATOM 678 C C . HIS A 1 89 ? -12.026 0.345 19.632 1.00 85.56 89 HIS A C 1
ATOM 680 O O . HIS A 1 89 ? -11.591 0.192 18.487 1.00 85.56 89 HIS A O 1
ATOM 686 N N . MET A 1 90 ? -11.319 0.977 20.574 1.00 85.69 90 MET A N 1
ATOM 687 C CA . MET A 1 90 ? -9.979 1.526 20.341 1.00 85.69 90 MET A CA 1
ATOM 688 C C . MET A 1 90 ? -8.968 0.444 19.950 1.00 85.69 90 MET A C 1
ATOM 690 O O . MET A 1 90 ? -8.217 0.631 18.992 1.00 85.69 90 MET A O 1
ATOM 694 N N . ASN A 1 91 ? -8.975 -0.705 20.629 1.00 89.69 91 ASN A N 1
ATOM 695 C CA . ASN A 1 91 ? -8.094 -1.830 20.308 1.00 89.69 91 ASN A CA 1
ATOM 696 C C . ASN A 1 91 ? -8.354 -2.376 18.899 1.00 89.69 91 ASN A C 1
ATOM 698 O O . ASN A 1 91 ? -7.409 -2.588 18.136 1.00 89.69 91 ASN A O 1
ATOM 702 N N . ALA A 1 92 ? -9.622 -2.559 18.521 1.00 90.19 92 ALA A N 1
ATOM 703 C CA . ALA A 1 92 ? -9.986 -3.007 17.178 1.00 90.19 92 ALA A CA 1
ATOM 704 C C . ALA A 1 92 ? -9.556 -1.991 16.107 1.00 90.19 92 ALA A C 1
ATOM 706 O O . ALA A 1 92 ? -8.964 -2.364 15.089 1.00 90.19 92 ALA A O 1
ATOM 707 N N . HIS A 1 93 ? -9.792 -0.699 16.358 1.00 90.75 93 HIS A N 1
ATOM 708 C CA . HIS A 1 93 ? -9.369 0.371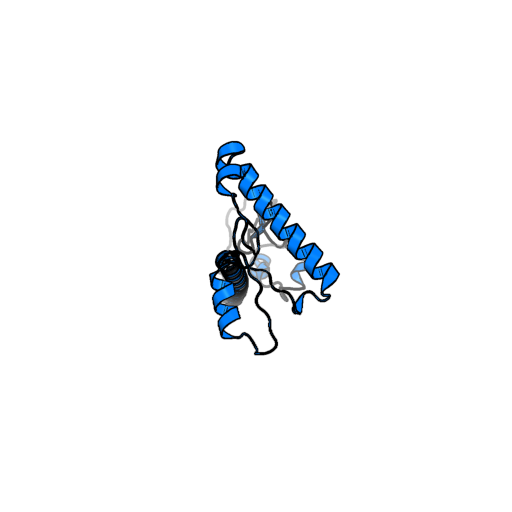 15.458 1.00 90.75 93 HIS A CA 1
ATOM 709 C C . HIS A 1 93 ? -7.844 0.410 15.293 1.00 90.75 93 HIS A C 1
ATOM 711 O O . HIS A 1 93 ? -7.340 0.496 14.171 1.00 90.75 93 HIS A O 1
ATOM 717 N N . MET A 1 94 ? -7.098 0.300 16.393 1.00 89.44 94 MET A N 1
ATOM 718 C CA . MET A 1 94 ? -5.637 0.283 16.374 1.00 89.44 94 MET A CA 1
ATOM 719 C C . MET A 1 94 ? -5.097 -0.928 15.608 1.00 89.44 94 MET A C 1
ATOM 721 O O . MET A 1 94 ? -4.213 -0.765 14.766 1.00 89.44 94 MET A O 1
ATOM 725 N N . GLY A 1 95 ? -5.666 -2.118 15.830 1.00 91.44 95 GLY A N 1
ATOM 726 C CA . GLY A 1 95 ? -5.312 -3.327 15.082 1.00 91.44 95 GLY A CA 1
ATOM 727 C C . GLY A 1 95 ? -5.501 -3.151 13.573 1.00 91.44 95 GLY A C 1
ATOM 728 O O . GLY A 1 95 ? -4.608 -3.482 12.792 1.00 91.44 95 GLY A O 1
ATOM 729 N N . TYR A 1 96 ? -6.612 -2.539 13.158 1.00 91.19 96 TYR A N 1
ATOM 730 C CA . TYR A 1 96 ? -6.861 -2.219 11.751 1.00 91.19 96 TYR A CA 1
ATOM 731 C C . TYR A 1 96 ? -5.842 -1.220 11.174 1.00 91.19 96 TYR A C 1
ATOM 733 O O . TYR A 1 96 ? -5.340 -1.407 10.062 1.00 91.19 96 TYR A O 1
ATOM 741 N N . GLN A 1 97 ? -5.504 -0.158 11.913 1.00 89.62 97 GLN A N 1
ATOM 742 C CA . GLN A 1 97 ? -4.517 0.828 11.455 1.00 89.62 97 GLN A CA 1
ATOM 743 C C . GLN A 1 97 ? -3.117 0.215 11.326 1.00 89.62 97 GLN A C 1
ATOM 745 O O . GLN A 1 97 ? -2.425 0.490 10.342 1.00 89.62 97 GLN A O 1
ATOM 750 N N . LEU A 1 98 ? -2.721 -0.642 12.273 1.00 91.69 98 LEU A N 1
ATOM 751 C CA . LEU A 1 98 ? -1.451 -1.369 12.232 1.00 91.69 98 LEU A CA 1
ATOM 752 C C . LEU A 1 98 ? -1.369 -2.307 11.025 1.00 91.69 98 LEU A C 1
ATOM 754 O O . LEU A 1 98 ? -0.357 -2.289 10.318 1.00 91.69 98 LEU A O 1
ATOM 758 N N . ASP A 1 99 ? -2.423 -3.076 10.735 1.00 89.69 99 ASP A N 1
ATOM 759 C CA . ASP A 1 99 ? -2.464 -3.927 9.536 1.00 89.69 99 ASP A CA 1
ATOM 760 C C . ASP A 1 99 ? -2.334 -3.084 8.261 1.00 89.69 99 ASP A C 1
ATOM 762 O O . ASP A 1 99 ? -1.489 -3.340 7.398 1.00 89.69 99 ASP A O 1
ATOM 766 N N . ARG A 1 100 ? -3.094 -1.988 8.174 1.00 87.69 100 ARG A N 1
ATOM 767 C CA . ARG A 1 100 ? -3.052 -1.078 7.025 1.00 87.69 100 ARG A CA 1
ATOM 768 C C . ARG A 1 100 ? -1.667 -0.462 6.820 1.00 87.69 100 ARG A C 1
ATOM 770 O O . ARG A 1 100 ? -1.218 -0.341 5.678 1.00 87.69 100 ARG A O 1
ATOM 777 N N . GLN A 1 101 ? -0.999 -0.037 7.889 1.00 86.75 101 GLN A N 1
ATOM 778 C CA . GLN A 1 101 ? 0.353 0.521 7.812 1.00 86.75 101 GLN A CA 1
ATOM 779 C C . GLN A 1 101 ? 1.376 -0.544 7.416 1.00 86.75 101 GLN A C 1
ATOM 781 O O . GLN A 1 101 ? 2.184 -0.297 6.521 1.00 86.75 101 GLN A O 1
ATOM 786 N N . THR A 1 102 ? 1.287 -1.736 8.006 1.00 86.50 102 THR A N 1
ATOM 787 C CA . THR A 1 102 ? 2.131 -2.886 7.655 1.00 86.50 102 THR A CA 1
ATOM 788 C C . THR A 1 102 ? 2.004 -3.231 6.174 1.00 86.50 102 THR A C 1
ATOM 790 O O . THR A 1 102 ? 3.013 -3.330 5.477 1.00 86.50 102 THR A O 1
ATOM 793 N N . ARG A 1 103 ? 0.775 -3.324 5.652 1.00 81.12 103 ARG A N 1
ATOM 794 C CA . ARG A 1 103 ? 0.522 -3.602 4.229 1.00 81.12 103 ARG A CA 1
ATOM 795 C C . ARG A 1 103 ? 1.095 -2.521 3.319 1.00 81.12 103 ARG A C 1
ATOM 797 O O . ARG A 1 103 ? 1.762 -2.846 2.343 1.00 81.12 103 ARG A O 1
ATOM 804 N N . LYS A 1 104 ? 0.916 -1.240 3.657 1.00 81.56 104 LYS A N 1
ATOM 805 C CA . LYS A 1 104 ? 1.513 -0.129 2.893 1.00 81.56 104 LYS A CA 1
ATOM 806 C C . LYS A 1 104 ? 3.040 -0.174 2.889 1.00 81.56 104 LYS A C 1
ATOM 808 O O . LYS A 1 104 ? 3.650 0.081 1.853 1.00 81.56 104 LYS A O 1
ATOM 813 N N . LEU A 1 105 ? 3.658 -0.491 4.028 1.00 82.06 105 LEU A N 1
ATOM 814 C CA . LEU A 1 105 ? 5.111 -0.642 4.130 1.00 82.06 105 LEU A CA 1
ATOM 815 C C . LEU A 1 105 ? 5.602 -1.810 3.274 1.00 82.06 105 LEU A C 1
ATOM 817 O O . LEU A 1 105 ? 6.556 -1.640 2.520 1.00 82.06 105 LEU A O 1
ATOM 821 N N . GLN A 1 106 ? 4.921 -2.955 3.326 1.00 80.75 106 GLN A N 1
ATOM 822 C CA . GLN A 1 106 ? 5.238 -4.109 2.484 1.00 8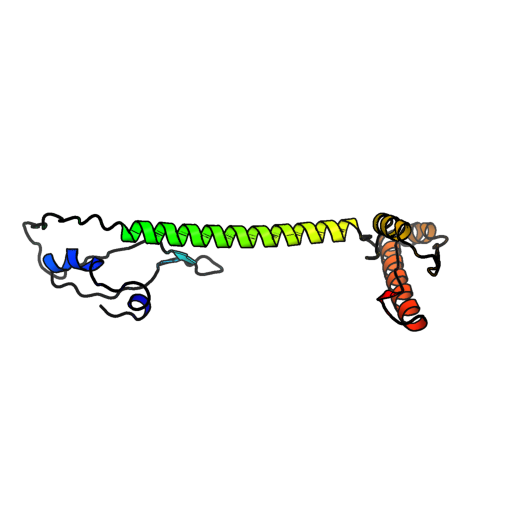0.75 106 GLN A CA 1
ATOM 823 C C . GLN A 1 106 ? 5.086 -3.798 0.989 1.00 80.75 106 GLN A C 1
ATOM 825 O O . GLN A 1 106 ? 5.954 -4.157 0.196 1.00 80.75 106 GLN A O 1
ATOM 830 N N . GLU A 1 107 ? 4.012 -3.114 0.590 1.00 77.56 107 GLU A N 1
ATOM 831 C CA . GLU A 1 107 ? 3.790 -2.715 -0.805 1.00 77.56 107 GLU A CA 1
ATOM 832 C C . GLU A 1 107 ? 4.845 -1.717 -1.292 1.00 77.56 107 GLU A C 1
ATOM 834 O O . GLU A 1 107 ? 5.368 -1.877 -2.395 1.00 77.56 107 GLU A O 1
ATOM 839 N N . SER A 1 108 ? 5.195 -0.729 -0.465 1.00 79.69 108 SER A N 1
ATOM 840 C CA . SER A 1 108 ? 6.262 0.240 -0.744 1.00 79.69 108 SER A CA 1
ATOM 841 C C . SER A 1 108 ? 7.626 -0.444 -0.866 1.00 79.69 108 SER A C 1
ATOM 843 O O . SER A 1 108 ? 8.375 -0.184 -1.804 1.00 79.69 108 SER A O 1
ATOM 845 N N .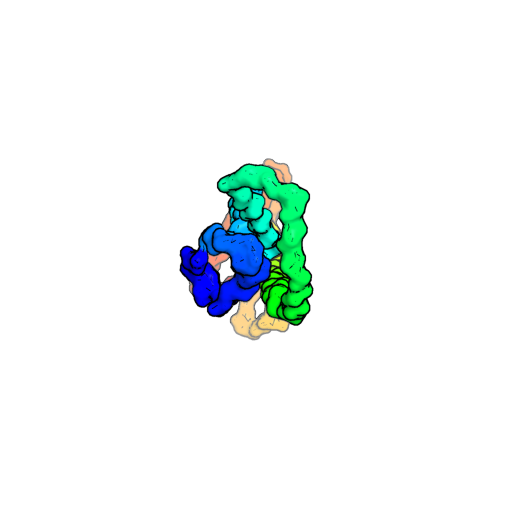 TYR A 1 109 ? 7.925 -1.384 0.034 1.00 85.31 109 TYR A N 1
ATOM 846 C CA . TYR A 1 109 ? 9.178 -2.135 0.026 1.00 85.31 109 TYR A CA 1
ATOM 847 C C . TYR A 1 109 ? 9.320 -3.054 -1.191 1.00 85.31 109 TYR A C 1
ATOM 849 O O . TYR A 1 109 ? 10.440 -3.330 -1.611 1.00 85.31 109 TYR A O 1
ATOM 857 N N . ARG A 1 110 ? 8.211 -3.529 -1.770 1.00 86.25 110 ARG A N 1
ATOM 858 C CA . ARG A 1 110 ? 8.207 -4.463 -2.910 1.00 86.25 110 ARG A CA 1
ATOM 859 C C . ARG A 1 110 ? 8.033 -3.799 -4.270 1.00 86.25 110 ARG A C 1
ATOM 861 O O . ARG A 1 110 ? 8.118 -4.491 -5.286 1.00 86.25 110 ARG A O 1
ATOM 868 N N . ARG A 1 111 ? 7.775 -2.493 -4.327 1.00 91.00 111 ARG A N 1
ATOM 869 C CA . ARG A 1 111 ? 7.558 -1.769 -5.584 1.00 91.00 111 ARG A CA 1
ATOM 870 C C . ARG A 1 111 ? 8.634 -0.728 -5.839 1.00 91.00 111 ARG A C 1
ATOM 872 O O . ARG A 1 111 ? 9.169 -0.112 -4.926 1.00 91.00 111 ARG A O 1
ATOM 879 N N . ASP A 1 112 ? 8.947 -0.535 -7.110 1.00 90.19 112 ASP A N 1
ATOM 880 C CA . ASP A 1 112 ? 9.791 0.558 -7.565 1.00 90.19 112 ASP A CA 1
ATOM 881 C C . ASP A 1 112 ? 8.964 1.851 -7.621 1.00 90.19 112 ASP A C 1
ATOM 883 O O . ASP A 1 112 ? 7.892 1.900 -8.228 1.00 90.19 112 ASP A O 1
ATOM 887 N N . SER A 1 113 ? 9.450 2.911 -6.974 1.00 86.81 113 SER A N 1
ATOM 888 C CA . SER A 1 113 ? 8.711 4.172 -6.826 1.00 86.81 113 SER A CA 1
ATOM 889 C C . SER A 1 113 ? 8.567 4.955 -8.133 1.00 86.81 113 SER A C 1
ATOM 891 O O . SER A 1 113 ? 7.660 5.782 -8.257 1.00 86.81 113 SER A O 1
ATOM 893 N N . ARG A 1 114 ? 9.441 4.705 -9.118 1.00 89.25 114 ARG A N 1
ATOM 894 C CA . ARG A 1 114 ? 9.434 5.407 -10.406 1.00 89.25 114 ARG A CA 1
ATOM 895 C C . ARG A 1 114 ? 8.463 4.762 -11.381 1.00 89.25 114 ARG A C 1
ATOM 897 O O . ARG A 1 114 ? 7.698 5.478 -12.012 1.00 89.25 114 ARG A O 1
ATOM 904 N N . THR A 1 115 ? 8.463 3.439 -11.481 1.00 88.94 115 THR A N 1
ATOM 905 C CA . THR A 1 115 ? 7.680 2.667 -12.463 1.00 88.94 115 THR A CA 1
ATOM 906 C C . THR A 1 115 ? 6.383 2.090 -11.894 1.00 88.94 115 THR A C 1
ATOM 908 O O . THR A 1 115 ? 5.461 1.790 -12.652 1.00 88.94 115 THR A O 1
ATOM 911 N N . GLY A 1 116 ? 6.295 1.917 -10.571 1.00 88.00 116 GLY A N 1
ATOM 912 C CA . GLY A 1 116 ? 5.186 1.244 -9.888 1.00 88.00 116 GLY A CA 1
ATOM 913 C C . GLY A 1 116 ? 5.182 -0.284 -10.036 1.00 88.00 116 GLY A C 1
ATOM 914 O O . GLY A 1 116 ? 4.278 -0.938 -9.500 1.00 88.00 116 GLY A O 1
ATOM 915 N N . LEU A 1 117 ? 6.165 -0.845 -10.750 1.00 91.25 117 LEU A N 1
ATOM 916 C CA . LEU A 1 117 ? 6.361 -2.283 -10.937 1.00 91.25 117 LEU A CA 1
ATOM 917 C C . LEU A 1 117 ? 6.973 -2.926 -9.689 1.00 91.25 117 LEU A C 1
ATOM 919 O O . LEU A 1 117 ? 7.475 -2.235 -8.804 1.00 91.25 117 LEU A O 1
ATOM 923 N N . GLN A 1 118 ? 6.943 -4.257 -9.615 1.00 91.75 118 GLN A N 1
ATOM 924 C CA . GLN A 1 118 ? 7.660 -4.989 -8.571 1.00 91.75 118 GLN A CA 1
ATOM 925 C C . GLN A 1 118 ? 9.167 -4.746 -8.706 1.00 91.75 118 GLN A C 1
ATOM 927 O O . GLN A 1 118 ? 9.694 -4.719 -9.815 1.00 91.75 118 GLN A O 1
ATOM 932 N N . ASN A 1 119 ? 9.858 -4.524 -7.594 1.00 93.00 119 ASN A N 1
ATOM 933 C CA . ASN A 1 119 ? 11.280 -4.194 -7.615 1.00 93.00 119 ASN A CA 1
ATOM 934 C C . ASN A 1 119 ? 12.171 -5.446 -7.615 1.00 93.00 119 ASN A C 1
ATOM 936 O O . ASN A 1 119 ? 11.701 -6.586 -7.602 1.00 93.00 119 ASN A O 1
ATOM 940 N N . ARG A 1 120 ? 13.487 -5.225 -7.581 1.00 91.50 120 ARG A N 1
ATOM 941 C CA . ARG A 1 120 ? 14.491 -6.291 -7.536 1.00 91.50 120 ARG A CA 1
ATOM 942 C C . ARG A 1 120 ? 14.305 -7.278 -6.377 1.00 91.50 120 ARG A C 1
ATOM 944 O O . ARG A 1 120 ? 14.573 -8.459 -6.574 1.00 91.50 120 ARG A O 1
ATOM 951 N N . VAL A 1 121 ? 13.859 -6.830 -5.202 1.00 90.50 121 VAL A N 1
ATOM 952 C CA . VAL A 1 121 ? 13.637 -7.729 -4.055 1.00 90.50 121 VAL A CA 1
ATOM 953 C C . VAL A 1 121 ? 12.494 -8.692 -4.363 1.00 90.50 121 VAL A C 1
ATOM 955 O O . VAL A 1 121 ? 12.657 -9.902 -4.243 1.00 90.50 121 VAL A O 1
ATOM 958 N N . ALA A 1 122 ? 11.374 -8.168 -4.864 1.00 90.69 122 ALA A N 1
ATOM 959 C CA . ALA A 1 122 ? 10.243 -8.989 -5.285 1.00 90.69 122 ALA A CA 1
ATOM 960 C C . ALA A 1 122 ? 10.605 -9.948 -6.439 1.00 90.69 122 ALA A C 1
ATOM 962 O O . ALA A 1 122 ? 10.118 -11.077 -6.473 1.00 90.69 122 ALA A O 1
ATOM 963 N N . LEU A 1 123 ? 11.488 -9.538 -7.358 1.00 91.56 123 LEU A N 1
ATOM 964 C CA . LEU A 1 123 ? 12.010 -10.431 -8.399 1.00 91.56 123 LEU A CA 1
ATOM 965 C C . LEU A 1 123 ? 12.825 -11.584 -7.801 1.00 91.56 123 LEU A C 1
ATOM 967 O O . LEU A 1 123 ? 12.638 -12.728 -8.200 1.00 91.56 123 LEU A O 1
ATOM 971 N N . GLN A 1 124 ? 13.716 -11.308 -6.845 1.00 91.56 124 GLN A N 1
ATOM 972 C CA . GLN A 1 124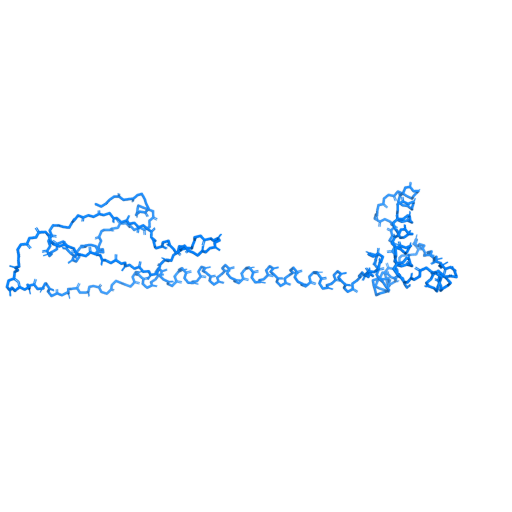 ? 14.522 -12.346 -6.192 1.00 91.56 124 GLN A CA 1
ATOM 973 C C . GLN A 1 124 ? 13.651 -13.363 -5.443 1.00 91.56 124 GLN A C 1
ATOM 975 O O . GLN A 1 124 ? 13.896 -14.561 -5.557 1.00 91.56 124 GLN A O 1
ATOM 980 N N . GLU A 1 125 ? 12.612 -12.897 -4.743 1.00 89.75 125 GLU A N 1
ATOM 981 C CA . GLU A 1 125 ? 11.616 -13.763 -4.091 1.00 89.75 125 GLU A CA 1
ATOM 982 C C . GLU A 1 125 ? 10.854 -14.636 -5.105 1.00 89.75 125 GLU A C 1
ATOM 984 O O . GLU A 1 125 ? 10.556 -15.797 -4.826 1.00 89.75 125 GLU A O 1
ATOM 989 N N . ARG A 1 126 ? 10.540 -14.105 -6.296 1.00 89.00 126 ARG A N 1
ATOM 990 C CA . ARG A 1 126 ? 9.864 -14.881 -7.345 1.00 89.00 126 ARG A CA 1
ATOM 991 C C . ARG A 1 126 ? 10.783 -15.917 -7.984 1.00 89.00 126 ARG A C 1
ATOM 993 O O . ARG A 1 126 ? 10.352 -17.042 -8.220 1.00 89.00 126 ARG A O 1
ATOM 1000 N N . LEU A 1 127 ? 12.032 -15.543 -8.254 1.00 89.75 127 LEU A N 1
ATOM 1001 C CA . LEU A 1 127 ? 13.012 -16.416 -8.899 1.00 89.75 127 LEU A CA 1
ATOM 1002 C C . LEU A 1 127 ? 13.367 -17.640 -8.049 1.00 89.75 127 LEU A C 1
ATOM 1004 O O . LEU A 1 127 ? 13.747 -18.659 -8.614 1.00 89.75 127 LEU A O 1
ATOM 1008 N N . SER A 1 128 ? 13.222 -17.586 -6.721 1.00 90.25 128 SER A N 1
ATOM 1009 C CA . SER A 1 128 ? 13.403 -18.774 -5.873 1.00 90.25 128 SER A CA 1
ATOM 1010 C C . SER A 1 128 ? 12.266 -19.798 -5.985 1.00 90.25 128 SER A C 1
ATOM 1012 O O . SER A 1 128 ? 12.428 -20.920 -5.516 1.00 90.25 128 SER A O 1
ATOM 1014 N N . HIS A 1 129 ? 11.149 -19.433 -6.619 1.00 89.12 129 HIS A N 1
ATOM 1015 C CA . HIS A 1 129 ? 9.961 -20.271 -6.808 1.00 89.12 129 HIS A CA 1
ATOM 1016 C C . HIS A 1 129 ? 9.589 -20.413 -8.293 1.00 89.12 129 HIS A C 1
ATOM 1018 O O . HIS A 1 129 ? 8.420 -20.609 -8.613 1.00 89.12 129 HIS A O 1
ATOM 1024 N N . ILE A 1 130 ? 10.536 -20.198 -9.211 1.00 87.31 130 ILE A N 1
ATOM 1025 C CA . ILE A 1 130 ? 10.280 -20.302 -10.651 1.00 87.31 130 ILE A CA 1
ATOM 1026 C C . ILE A 1 130 ? 10.200 -21.776 -11.070 1.00 87.31 130 ILE A C 1
ATOM 1028 O O . ILE A 1 130 ? 11.106 -22.555 -10.768 1.00 87.31 130 ILE A O 1
ATOM 1032 N N . ASP A 1 131 ? 9.126 -22.154 -11.760 1.00 87.19 131 ASP A N 1
ATOM 1033 C CA . ASP A 1 131 ? 8.964 -23.507 -12.297 1.00 87.19 131 ASP A CA 1
ATOM 1034 C C . ASP A 1 131 ? 9.748 -23.691 -13.609 1.00 87.19 131 ASP A C 1
ATOM 1036 O O . ASP A 1 131 ? 10.097 -22.728 -14.296 1.00 87.19 131 ASP A O 1
ATOM 1040 N N . CYS A 1 132 ? 10.020 -24.943 -13.994 1.00 83.19 132 CYS A N 1
ATOM 1041 C CA . CYS A 1 132 ? 10.779 -25.261 -15.212 1.00 83.19 132 CYS A CA 1
ATOM 1042 C C . CYS A 1 132 ? 10.098 -24.796 -16.511 1.00 83.19 132 CYS A C 1
ATOM 1044 O O . CYS A 1 132 ? 10.782 -24.580 -17.511 1.00 83.19 132 CYS A O 1
ATOM 1046 N N . ASP A 1 133 ? 8.777 -24.621 -16.485 1.00 85.50 133 ASP A N 1
ATOM 1047 C CA . ASP A 1 133 ? 7.973 -24.202 -17.636 1.00 85.50 133 ASP A CA 1
ATOM 1048 C C . ASP A 1 133 ? 7.827 -22.671 -17.736 1.00 85.50 133 ASP A C 1
ATOM 1050 O O . ASP A 1 133 ? 7.130 -22.155 -18.613 1.00 85.50 133 ASP A O 1
ATOM 1054 N N . GLU A 1 134 ? 8.489 -21.918 -16.854 1.00 86.06 134 GLU A N 1
ATOM 1055 C CA . GLU A 1 134 ? 8.494 -20.459 -16.885 1.00 86.06 134 GLU A CA 1
ATOM 1056 C C . GLU A 1 134 ? 9.685 -19.896 -17.671 1.00 86.06 134 GLU A C 1
ATOM 1058 O O . GLU A 1 134 ? 10.777 -20.464 -17.743 1.00 86.06 134 GLU A O 1
ATOM 1063 N N . HIS A 1 135 ? 9.484 -18.724 -18.273 1.00 85.62 135 HIS A N 1
ATOM 1064 C CA . HIS A 1 135 ? 10.498 -18.059 -19.084 1.00 85.62 135 HIS A CA 1
ATOM 1065 C C . HIS A 1 135 ? 10.796 -16.659 -18.556 1.00 85.62 135 HIS A C 1
ATOM 1067 O O . HIS A 1 135 ? 9.892 -15.852 -18.338 1.00 85.62 135 HIS A O 1
ATOM 1073 N N . LEU A 1 136 ? 12.087 -16.352 -18.412 1.00 88.81 136 LEU A N 1
ATOM 1074 C CA . LEU A 1 136 ? 12.565 -15.034 -18.009 1.00 88.81 136 LEU A CA 1
ATOM 1075 C C . LEU A 1 136 ? 13.037 -14.243 -19.233 1.00 88.81 136 LEU A C 1
ATOM 1077 O O . LEU A 1 136 ? 13.928 -14.676 -19.962 1.00 88.81 136 LEU A O 1
ATOM 1081 N N . LEU A 1 137 ? 12.471 -13.051 -19.426 1.00 87.94 137 LEU A N 1
ATOM 1082 C CA . LEU A 1 137 ? 12.895 -12.103 -20.454 1.00 87.94 137 LEU A CA 1
ATOM 1083 C C . LEU A 1 137 ? 13.458 -10.839 -19.804 1.00 87.94 137 LEU A C 1
ATOM 1085 O O . LEU A 1 137 ? 12.781 -10.189 -19.010 1.00 87.94 137 LEU A O 1
ATOM 1089 N N . THR A 1 138 ? 14.663 -10.447 -20.213 1.00 90.50 138 THR A N 1
ATOM 1090 C CA . THR A 1 138 ? 15.309 -9.216 -19.744 1.00 90.50 138 THR A CA 1
ATOM 1091 C C . THR A 1 138 ? 15.292 -8.159 -20.841 1.00 90.50 138 THR A C 1
ATOM 1093 O O . THR A 1 138 ? 15.764 -8.393 -21.952 1.00 90.50 138 THR A O 1
ATOM 1096 N N . LEU A 1 139 ? 14.785 -6.970 -20.515 1.00 88.50 139 LEU A N 1
ATOM 1097 C CA . LEU A 1 139 ? 14.765 -5.809 -21.403 1.00 88.50 139 LEU A CA 1
ATOM 1098 C C . LEU A 1 139 ? 15.636 -4.705 -20.804 1.00 88.50 139 LEU A C 1
ATOM 1100 O O . LEU A 1 139 ? 15.428 -4.303 -19.662 1.00 88.50 139 LEU A O 1
ATOM 1104 N N . LYS A 1 140 ? 16.603 -4.198 -21.575 1.00 90.19 140 LYS A N 1
ATOM 1105 C CA . LYS A 1 140 ? 17.493 -3.111 -21.147 1.00 90.19 140 LYS A CA 1
ATOM 1106 C C . LYS A 1 140 ? 17.292 -1.882 -22.023 1.00 90.19 140 LYS A C 1
ATOM 1108 O O . LYS A 1 140 ? 17.424 -1.959 -23.242 1.00 90.19 140 LYS A O 1
ATOM 1113 N N . LEU A 1 141 ? 17.031 -0.740 -21.393 1.00 89.44 141 LEU A N 1
ATOM 1114 C CA . LEU A 1 141 ? 17.021 0.551 -22.074 1.00 89.44 141 LEU A CA 1
ATOM 1115 C C . LEU A 1 141 ? 18.458 1.026 -22.294 1.00 89.44 141 LEU A C 1
ATOM 1117 O O . LEU A 1 141 ? 19.240 1.152 -21.352 1.00 89.44 141 LEU A O 1
ATOM 1121 N N . LEU A 1 142 ? 18.807 1.269 -23.554 1.00 91.56 142 LEU A N 1
ATOM 1122 C CA . LEU A 1 142 ? 20.121 1.768 -23.950 1.00 91.56 142 LEU A CA 1
ATOM 1123 C C . LEU A 1 142 ? 20.112 3.300 -23.994 1.00 91.56 142 LEU A C 1
ATOM 1125 O O . LEU A 1 142 ? 19.089 3.909 -24.298 1.00 91.56 142 LEU A O 1
ATOM 1129 N N . ASN A 1 143 ? 21.261 3.920 -23.712 1.00 90.81 143 ASN A N 1
ATOM 1130 C CA . ASN A 1 143 ? 21.479 5.371 -23.805 1.00 90.81 143 ASN A CA 1
ATOM 1131 C C . ASN A 1 143 ? 20.528 6.238 -22.949 1.00 90.81 143 ASN A C 1
ATOM 1133 O O . ASN A 1 143 ? 20.317 7.411 -23.249 1.00 90.81 143 ASN A O 1
ATOM 1137 N N . PHE A 1 144 ? 19.964 5.690 -21.866 1.00 92.38 144 PHE A N 1
ATOM 1138 C CA . PHE A 1 144 ? 19.065 6.430 -20.971 1.00 92.38 144 PHE A CA 1
ATOM 1139 C C . PHE A 1 144 ? 19.760 7.608 -20.261 1.00 92.38 144 PHE A C 1
ATOM 1141 O O . PHE A 1 144 ? 19.130 8.632 -20.003 1.00 92.38 144 PHE A O 1
ATOM 1148 N N . SER A 1 145 ? 21.072 7.514 -20.014 1.00 91.62 145 SER A N 1
ATOM 1149 C CA . SER A 1 145 ? 21.880 8.620 -19.479 1.00 91.62 145 SER A CA 1
ATOM 1150 C C . SER A 1 145 ? 21.807 9.868 -20.360 1.00 91.62 145 SER A C 1
ATOM 1152 O O . SER A 1 145 ? 21.551 10.950 -19.845 1.00 91.62 145 SER A O 1
ATOM 1154 N N . HIS A 1 146 ? 21.904 9.716 -21.685 1.00 94.81 146 HIS A N 1
ATOM 1155 C CA . HIS A 1 146 ? 21.817 10.842 -22.621 1.00 94.81 146 HIS A CA 1
ATOM 1156 C C . HIS A 1 146 ? 20.450 11.537 -22.566 1.00 94.81 146 HIS A C 1
ATOM 1158 O O . HIS A 1 146 ? 20.352 12.741 -22.795 1.00 94.81 146 HIS A O 1
ATOM 1164 N N . ILE A 1 147 ? 19.380 10.795 -22.257 1.00 92.12 147 ILE A N 1
ATOM 1165 C CA . ILE A 1 147 ? 18.041 11.372 -22.080 1.00 92.12 147 ILE A CA 1
ATOM 1166 C C . ILE A 1 147 ? 18.012 12.230 -20.815 1.00 92.12 147 ILE A C 1
ATOM 1168 O O . ILE A 1 147 ? 17.539 13.365 -20.865 1.00 92.12 147 ILE A O 1
ATOM 1172 N N . ASN A 1 148 ? 18.566 11.727 -19.709 1.00 93.38 148 ASN A N 1
ATOM 1173 C CA . ASN A 1 148 ? 18.661 12.488 -18.463 1.00 93.38 148 ASN A CA 1
ATOM 1174 C C . ASN A 1 148 ? 19.536 13.736 -18.616 1.00 93.38 148 ASN A C 1
ATOM 1176 O O . ASN A 1 148 ? 19.171 14.793 -18.110 1.00 93.38 148 ASN A O 1
ATOM 1180 N N . GLU A 1 149 ? 20.651 13.637 -19.339 1.00 95.19 149 GLU A N 1
ATOM 1181 C CA . GLU A 1 149 ? 21.550 14.765 -19.601 1.00 95.19 149 GLU A CA 1
ATOM 1182 C C . GLU A 1 149 ? 20.890 15.834 -20.478 1.00 95.19 149 GLU A C 1
ATOM 1184 O O . GLU A 1 149 ? 20.996 17.025 -20.192 1.00 95.19 149 GLU A O 1
ATOM 1189 N N . LYS A 1 150 ? 20.177 15.422 -21.533 1.00 95.81 150 LYS A N 1
ATOM 1190 C CA . LYS A 1 150 ? 19.595 16.349 -22.511 1.00 95.81 150 LYS A CA 1
ATOM 1191 C C . LYS A 1 150 ? 18.256 16.949 -22.076 1.00 95.81 150 LYS A C 1
ATOM 1193 O O . LYS A 1 150 ? 17.966 18.090 -22.426 1.00 95.81 150 LYS A O 1
ATOM 1198 N N . TYR A 1 151 ? 17.429 16.188 -21.361 1.00 94.38 151 TYR A N 1
ATOM 1199 C CA . TYR A 1 151 ? 16.041 16.558 -21.049 1.00 94.38 151 TYR A CA 1
ATOM 1200 C C . TYR A 1 151 ? 15.736 16.608 -19.544 1.00 94.38 151 TYR A C 1
ATOM 1202 O O . TYR A 1 151 ? 14.651 17.035 -19.148 1.00 94.38 151 TYR A O 1
ATOM 1210 N N . GLY A 1 152 ? 16.688 16.212 -18.697 1.00 94.25 152 GLY A N 1
ATOM 1211 C CA . GLY A 1 152 ? 16.551 16.206 -17.245 1.00 94.25 152 GLY A CA 1
ATOM 1212 C C . GLY A 1 152 ? 15.863 14.956 -16.687 1.00 94.25 152 GLY A C 1
ATOM 1213 O O . GLY A 1 152 ? 15.076 14.279 -17.352 1.00 94.25 152 GLY A O 1
ATOM 1214 N N . TYR A 1 153 ? 16.120 14.683 -15.405 1.00 93.81 153 TYR A N 1
ATOM 1215 C CA . TYR A 1 153 ? 15.618 13.494 -14.703 1.00 93.81 153 TYR A CA 1
ATOM 1216 C C . TYR A 1 153 ? 14.091 13.372 -14.690 1.00 93.81 153 TYR A C 1
ATOM 1218 O O . TYR A 1 153 ? 13.573 12.268 -14.786 1.00 93.81 153 TYR A O 1
ATOM 1226 N N . ARG A 1 154 ? 13.349 14.488 -14.638 1.00 93.69 154 ARG A N 1
ATOM 1227 C CA . ARG A 1 154 ? 11.873 14.451 -14.658 1.00 93.69 154 ARG A CA 1
ATOM 1228 C C . ARG A 1 154 ? 11.330 13.838 -15.950 1.00 93.69 154 ARG A C 1
ATOM 1230 O O . ARG A 1 154 ? 10.343 13.109 -15.908 1.00 93.69 154 ARG A O 1
ATOM 1237 N N . VAL A 1 155 ? 11.972 14.132 -17.083 1.00 93.38 155 VAL A N 1
ATOM 1238 C CA . VAL A 1 155 ? 11.599 13.568 -18.386 1.00 93.38 155 VAL A CA 1
ATOM 1239 C C . VAL A 1 155 ? 12.010 12.099 -18.461 1.00 93.38 155 VAL A C 1
ATOM 1241 O O . VAL A 1 155 ? 11.224 11.276 -18.926 1.00 93.38 155 VAL A O 1
ATOM 1244 N N . GLY A 1 156 ? 13.189 11.749 -17.939 1.00 93.94 156 GLY A N 1
ATOM 1245 C CA . GLY A 1 156 ? 13.628 10.357 -17.818 1.00 93.94 156 GLY A CA 1
ATOM 1246 C C . GLY A 1 156 ? 12.676 9.499 -16.979 1.00 93.94 156 GLY A C 1
ATOM 1247 O O . GLY A 1 156 ? 12.256 8.433 -17.423 1.00 93.94 156 GLY A O 1
ATOM 1248 N N . ASP A 1 157 ? 12.269 9.980 -15.804 1.00 93.88 157 ASP A N 1
ATOM 1249 C CA . ASP A 1 157 ? 11.326 9.280 -14.925 1.00 93.88 157 ASP A CA 1
ATOM 1250 C C . ASP A 1 157 ? 9.952 9.098 -15.591 1.00 93.88 157 ASP A C 1
ATOM 1252 O O . ASP A 1 157 ? 9.338 8.035 -15.469 1.00 93.88 157 ASP A O 1
ATOM 1256 N N . GLN A 1 158 ? 9.469 10.105 -16.328 1.00 93.88 158 GLN A N 1
ATOM 1257 C CA . GLN A 1 158 ? 8.218 9.990 -17.080 1.00 93.88 158 GLN A CA 1
ATOM 1258 C C . GLN A 1 158 ? 8.329 8.958 -18.210 1.00 93.88 158 GLN A C 1
ATOM 1260 O O . GLN A 1 158 ? 7.435 8.130 -18.370 1.00 93.88 158 GLN A O 1
ATOM 1265 N N . LEU A 1 159 ? 9.453 8.936 -18.932 1.00 93.75 159 LEU A N 1
ATOM 1266 C CA . LEU A 1 159 ? 9.716 7.926 -19.955 1.00 93.75 159 LEU A CA 1
ATOM 1267 C C . LEU A 1 159 ? 9.689 6.505 -19.368 1.00 93.75 159 LEU A C 1
ATOM 1269 O O . LEU A 1 159 ? 9.097 5.609 -19.970 1.00 93.75 159 LEU A O 1
ATOM 1273 N N . LEU A 1 160 ? 10.288 6.292 -18.191 1.00 93.81 160 LEU A N 1
ATOM 1274 C CA . LEU A 1 160 ? 10.257 4.991 -17.511 1.00 93.81 160 LEU A CA 1
ATOM 1275 C C . LEU A 1 160 ? 8.828 4.562 -17.154 1.00 93.81 160 LEU A C 1
ATOM 1277 O O . LEU A 1 160 ? 8.474 3.395 -17.354 1.00 93.81 160 LEU A O 1
ATOM 1281 N N . LYS A 1 161 ? 7.990 5.491 -16.676 1.00 93.75 161 LYS A N 1
ATOM 1282 C CA . LYS A 1 161 ? 6.563 5.234 -16.410 1.00 93.75 161 LYS A CA 1
ATOM 1283 C C . LYS A 1 161 ? 5.820 4.838 -17.677 1.00 93.75 161 LYS A C 1
ATOM 1285 O O . LYS A 1 161 ? 5.133 3.815 -17.692 1.00 93.75 161 LYS A O 1
ATOM 1290 N N . ASP A 1 162 ? 5.988 5.613 -18.742 1.00 94.12 162 ASP A N 1
ATOM 1291 C CA . ASP A 1 162 ? 5.284 5.400 -20.004 1.00 94.12 162 ASP A CA 1
ATOM 1292 C C . ASP A 1 162 ? 5.683 4.072 -20.651 1.00 94.12 162 ASP A C 1
ATOM 1294 O O . ASP A 1 162 ? 4.817 3.314 -21.095 1.00 94.12 162 ASP A O 1
ATOM 1298 N N . LEU A 1 163 ? 6.974 3.731 -20.627 1.00 92.94 163 LEU A N 1
ATOM 1299 C CA . LEU A 1 163 ? 7.473 2.441 -21.105 1.00 92.94 163 LEU A CA 1
ATOM 1300 C C . LEU A 1 163 ? 6.934 1.276 -20.274 1.00 92.94 163 LEU A C 1
ATOM 1302 O O . LEU A 1 163 ? 6.462 0.291 -20.841 1.00 92.94 163 LEU A O 1
ATOM 1306 N N . SER A 1 164 ? 6.939 1.398 -18.947 1.00 92.19 164 SER A N 1
ATOM 1307 C CA . SER A 1 164 ? 6.417 0.362 -18.046 1.00 92.19 164 SER A CA 1
ATOM 1308 C C . SER A 1 164 ? 4.932 0.091 -18.301 1.00 92.19 164 SER A C 1
ATOM 1310 O O . SER A 1 164 ? 4.516 -1.064 -18.451 1.00 92.19 164 SER A O 1
ATOM 1312 N N . MET A 1 165 ? 4.128 1.151 -18.440 1.00 91.75 165 MET A N 1
ATOM 1313 C CA . MET A 1 165 ? 2.712 1.042 -18.809 1.00 91.75 165 MET A CA 1
ATOM 1314 C C . MET A 1 165 ? 2.534 0.452 -20.211 1.00 91.75 165 MET A C 1
ATOM 1316 O O . MET A 1 165 ? 1.677 -0.412 -20.419 1.00 91.75 165 MET A O 1
ATOM 1320 N N . HIS A 1 166 ? 3.349 0.882 -21.176 1.00 92.31 166 HIS A N 1
ATOM 1321 C CA . HIS A 1 166 ? 3.291 0.386 -22.546 1.00 92.31 166 HIS A CA 1
ATOM 1322 C C . HIS A 1 166 ? 3.567 -1.118 -22.616 1.00 92.31 166 HIS A C 1
ATOM 1324 O O . HIS A 1 166 ? 2.775 -1.852 -23.213 1.00 92.31 166 HIS A O 1
ATOM 1330 N N . PHE A 1 167 ? 4.645 -1.588 -21.982 1.00 89.31 167 PHE A N 1
ATOM 1331 C CA . PHE A 1 167 ? 4.998 -3.005 -21.951 1.00 89.31 167 PHE A CA 1
ATOM 1332 C C . PHE A 1 167 ? 3.922 -3.832 -21.261 1.00 89.31 167 PHE A C 1
ATOM 1334 O O . PHE A 1 167 ? 3.457 -4.810 -21.843 1.00 89.31 167 PHE A O 1
ATOM 1341 N N . THR A 1 168 ? 3.449 -3.390 -20.094 1.00 88.25 168 THR A N 1
ATOM 1342 C CA . THR A 1 168 ? 2.362 -4.062 -19.366 1.00 88.25 168 THR A CA 1
ATOM 1343 C C . THR A 1 168 ? 1.131 -4.233 -20.259 1.00 88.25 168 THR A C 1
ATOM 1345 O O . THR A 1 168 ? 0.609 -5.337 -20.415 1.00 88.25 168 THR A O 1
ATOM 1348 N N . ASN A 1 169 ? 0.694 -3.159 -20.922 1.00 89.25 169 ASN A N 1
ATOM 1349 C CA . ASN A 1 169 ? -0.489 -3.184 -21.780 1.00 89.25 169 ASN A CA 1
ATOM 1350 C C . ASN A 1 169 ? -0.296 -4.046 -23.034 1.00 89.25 169 ASN A C 1
ATOM 1352 O O . ASN A 1 169 ? -1.208 -4.775 -23.431 1.00 89.25 169 ASN A O 1
ATOM 1356 N N . ARG A 1 170 ? 0.872 -3.971 -23.683 1.00 88.69 170 ARG A N 1
ATOM 1357 C CA . ARG A 1 170 ? 1.168 -4.742 -24.900 1.00 88.69 170 ARG A CA 1
ATOM 1358 C C . ARG A 1 170 ? 1.299 -6.231 -24.617 1.00 88.69 170 ARG A C 1
ATOM 1360 O O . ARG A 1 170 ? 0.721 -7.024 -25.358 1.00 88.69 170 ARG A O 1
ATOM 1367 N N . LEU A 1 171 ? 2.022 -6.598 -23.564 1.00 85.38 171 LEU A N 1
ATOM 1368 C CA . LEU A 1 171 ? 2.224 -7.992 -23.183 1.00 85.38 171 LEU A CA 1
ATOM 1369 C C . LEU A 1 171 ? 0.905 -8.624 -22.737 1.00 85.38 171 LEU A C 1
ATOM 1371 O O . LEU A 1 171 ? 0.559 -9.695 -23.225 1.00 85.38 171 LEU A O 1
ATOM 1375 N N . ARG A 1 172 ? 0.096 -7.909 -21.945 1.00 84.00 172 ARG A N 1
ATOM 1376 C CA . ARG A 1 172 ? -1.246 -8.368 -21.552 1.00 84.00 172 ARG A CA 1
ATOM 1377 C C . ARG A 1 172 ? -2.159 -8.621 -22.754 1.00 84.00 172 ARG A C 1
ATOM 1379 O O . ARG A 1 172 ? -2.878 -9.613 -22.770 1.00 84.00 172 ARG A O 1
ATOM 1386 N N . LYS A 1 173 ? -2.119 -7.746 -23.768 1.00 85.44 173 LYS A N 1
ATOM 1387 C CA . LYS A 1 173 ? -2.891 -7.917 -25.013 1.00 85.44 173 LYS A CA 1
ATOM 1388 C C . LYS A 1 173 ? -2.425 -9.108 -25.852 1.00 85.44 173 LYS A C 1
ATOM 1390 O O . LYS A 1 173 ? -3.254 -9.710 -26.521 1.00 85.44 173 LYS A O 1
ATOM 1395 N N . ARG A 1 174 ? -1.120 -9.400 -25.877 1.00 83.69 174 ARG A N 1
ATOM 1396 C CA . ARG A 1 174 ? -0.548 -10.458 -26.728 1.00 83.69 174 ARG A CA 1
ATOM 1397 C C . ARG A 1 174 ? -0.590 -11.844 -26.097 1.00 83.69 174 ARG A C 1
ATOM 1399 O O . ARG A 1 174 ? -0.800 -12.803 -26.822 1.00 83.69 174 ARG A O 1
ATOM 1406 N N . LEU A 1 175 ? -0.349 -11.940 -24.792 1.00 77.38 175 LEU A N 1
ATOM 1407 C CA . LEU A 1 175 ? -0.175 -13.221 -24.105 1.00 77.38 175 LEU A CA 1
ATOM 1408 C C . LEU A 1 175 ? -1.446 -13.687 -23.386 1.00 77.38 175 LEU A C 1
ATOM 1410 O O . LEU A 1 175 ? -1.601 -14.878 -23.158 1.00 77.38 175 LEU A O 1
ATOM 1414 N N . GLY A 1 176 ? -2.391 -12.779 -23.109 1.00 69.38 176 GLY A N 1
ATOM 1415 C CA . GLY A 1 176 ? -3.610 -13.111 -22.375 1.00 69.38 176 GLY A CA 1
ATOM 1416 C C . GLY A 1 176 ? -3.331 -13.465 -20.908 1.00 69.38 176 GLY A C 1
ATOM 1417 O O . GLY A 1 176 ? -2.249 -13.895 -20.542 1.00 69.38 176 GLY A O 1
ATOM 1418 N N . MET A 1 177 ? -4.330 -13.240 -20.054 1.00 60.03 177 MET A N 1
ATOM 1419 C CA . MET A 1 177 ? -4.299 -13.420 -18.593 1.00 60.03 177 MET A CA 1
ATOM 1420 C C . MET A 1 177 ? -3.258 -12.584 -17.798 1.00 60.03 177 MET A C 1
ATOM 1422 O O . MET A 1 177 ? -2.055 -12.678 -18.005 1.00 60.03 177 MET A O 1
ATOM 1426 N N . PRO A 1 178 ? -3.690 -11.797 -16.790 1.00 55.06 178 PRO A N 1
ATOM 1427 C CA . PRO A 1 178 ? -2.775 -11.077 -15.893 1.00 55.06 178 PRO A CA 1
ATOM 1428 C C . PRO A 1 178 ? -1.927 -11.992 -14.998 1.00 55.06 178 PRO A C 1
ATOM 1430 O O . PRO A 1 178 ? -0.898 -11.556 -14.503 1.00 55.06 178 PRO A O 1
ATOM 1433 N N . ALA A 1 179 ? -2.387 -13.221 -14.746 1.00 55.78 179 ALA A N 1
ATOM 1434 C CA . ALA A 1 179 ? -1.785 -14.120 -13.763 1.00 55.78 179 ALA A CA 1
ATOM 1435 C C . ALA A 1 179 ? -0.472 -14.763 -14.243 1.00 55.78 179 ALA A C 1
ATOM 1437 O O . ALA A 1 179 ? 0.366 -15.093 -13.415 1.00 55.78 179 ALA A O 1
ATOM 1438 N N . ALA A 1 180 ? -0.275 -14.895 -15.560 1.00 64.25 180 ALA A N 1
ATOM 1439 C CA . ALA A 1 180 ? 0.903 -15.541 -16.146 1.00 64.25 180 ALA A CA 1
ATOM 1440 C C . ALA A 1 180 ? 2.055 -14.567 -16.454 1.00 64.25 180 ALA A C 1
ATOM 1442 O O . ALA A 1 180 ? 3.149 -14.994 -16.806 1.00 64.25 180 ALA A O 1
ATOM 1443 N N . LEU A 1 181 ? 1.823 -13.254 -16.350 1.00 76.12 181 LEU A N 1
ATOM 1444 C CA . LEU A 1 181 ? 2.780 -12.240 -16.778 1.00 76.12 181 LEU A CA 1
ATOM 1445 C C . LEU A 1 181 ? 3.103 -11.271 -15.641 1.00 76.12 181 LEU A C 1
ATOM 1447 O O . LEU A 1 181 ? 2.295 -10.411 -15.289 1.00 76.12 181 LEU A O 1
ATOM 1451 N N . GLN A 1 182 ? 4.320 -11.377 -15.117 1.00 86.38 182 GLN A N 1
ATOM 1452 C CA . GLN A 1 182 ? 4.832 -10.520 -14.052 1.00 86.38 182 GLN A CA 1
ATOM 1453 C C . GLN A 1 182 ? 5.960 -9.639 -14.605 1.00 86.38 182 GLN A C 1
ATOM 1455 O O . GLN A 1 182 ? 6.919 -10.138 -15.188 1.00 86.38 182 GLN A O 1
ATOM 1460 N N . LEU A 1 183 ? 5.823 -8.315 -14.463 1.00 89.50 183 LEU A N 1
ATOM 1461 C CA . LEU A 1 183 ? 6.859 -7.351 -14.842 1.00 89.50 183 LEU A CA 1
ATOM 1462 C C . LEU A 1 183 ? 7.565 -6.809 -13.603 1.00 89.50 183 LEU A C 1
ATOM 1464 O O . LEU A 1 183 ? 6.921 -6.410 -12.629 1.00 89.50 183 LEU A O 1
ATOM 1468 N N . TYR A 1 184 ? 8.886 -6.711 -13.714 1.00 91.19 184 TYR A N 1
ATOM 1469 C CA . TYR A 1 184 ? 9.776 -6.245 -12.662 1.00 91.19 184 TYR A CA 1
ATOM 1470 C C . TYR A 1 184 ? 10.630 -5.077 -13.158 1.00 91.19 184 TYR A C 1
ATOM 1472 O O . TYR A 1 184 ? 11.039 -5.052 -14.319 1.00 91.19 184 TYR A O 1
ATOM 1480 N N . SER A 1 185 ? 10.908 -4.126 -12.270 1.00 91.25 185 SER A N 1
ATOM 1481 C CA . SER A 1 185 ? 11.875 -3.046 -12.469 1.00 91.25 185 SER A CA 1
ATOM 1482 C C . SER A 1 185 ? 13.134 -3.352 -11.659 1.00 91.25 185 SER A C 1
ATOM 1484 O O . SER A 1 185 ? 13.048 -3.635 -10.460 1.00 91.25 185 SER A O 1
ATOM 1486 N N . ILE A 1 186 ? 14.294 -3.317 -12.320 1.00 83.94 186 ILE A N 1
ATOM 1487 C CA . ILE A 1 186 ? 15.595 -3.755 -11.787 1.00 83.94 186 ILE A CA 1
ATOM 1488 C C . ILE A 1 186 ? 16.617 -2.632 -11.926 1.00 83.94 186 ILE A C 1
ATOM 1490 O O . ILE A 1 186 ? 16.615 -1.979 -12.994 1.00 83.94 186 ILE A O 1
#

Solvent-accessible surface area (backbone atoms only — not comparable to full-atom values): 11976 Å² total; per-residue (Å²): 118,86,45,77,76,42,76,80,74,48,96,69,66,67,86,56,49,77,44,53,82,75,42,95,76,81,66,77,76,75,89,61,44,75,46,78,54,102,86,57,75,43,74,44,86,82,69,85,83,84,84,87,85,80,96,70,81,91,73,97,73,86,86,73,78,81,80,81,74,74,85,69,63,61,64,60,54,51,52,52,52,51,54,52,50,54,51,52,52,50,51,54,51,48,52,52,51,51,52,53,51,51,50,51,49,53,52,55,73,32,31,31,89,68,55,70,31,34,14,54,67,46,46,54,63,46,63,78,69,62,56,94,92,61,83,90,84,89,85,80,85,75,72,55,65,59,44,29,73,74,63,32,59,72,52,40,45,49,50,47,29,54,49,47,54,49,50,54,54,51,50,44,71,72,69,50,62,76,87,84,60,87,68,69,45,124

Foldseek 3Di:
DDDPVCVVPPPDPVVCVQVVVQDPDDDDDDQFDFDDDPPDTDGDRPDDDDDDDDDDDDDPDRDRDDDPPPPPCVVVVVVVVVVVVVVVVVVVVVVVVVVVVVVVVVLVVQADPLQRAGEPVVVVVVVVVDDPPADDDDDDDPPLVVCCVPPNPVVSSVVSNVVSVVCLVVCCVPVPDPVRDGDYDD

Secondary structure (DSSP, 8-state):
---HHHHTT----HHHHHHHTTS---------EEEEETTEEEEETT---------S---S---PPP-------HHHHHHHHHHHHHHHHHHHHHHHHHHHHHHHHHHHHHB-TTT-SB-HHHHHHHHTT--TT--------SSHHHHHHHH-HHHHHHHHHHHHHHHHHHHHHHH--TTS---B--

Nearest PDB structures (foldseek):
  9c3h-assembly1_LK  TM=1.871E-01  e=9.601E+00  Homo sapiens